Protein AF-A0A7W6P587-F1 (afdb_monomer)

Solvent-accessible surface area (backbone atoms only — not comparable to full-atom values): 20416 Å² total; per-residue (Å²): 117,74,67,61,57,53,54,53,51,51,52,51,52,53,50,51,51,49,54,51,53,51,53,61,61,60,71,60,73,67,78,59,72,92,58,66,82,44,40,57,62,86,77,50,64,62,50,76,26,92,90,36,37,37,31,67,73,49,66,31,85,38,67,52,36,32,38,75,45,98,84,53,29,38,39,40,34,31,25,74,46,87,42,33,38,39,35,40,33,26,37,32,80,57,47,77,75,49,74,49,75,46,82,44,50,70,93,36,52,47,70,42,81,56,35,40,33,32,66,80,80,40,28,32,28,56,34,76,81,73,64,45,85,63,72,41,76,46,48,74,37,46,82,84,63,80,64,53,71,70,61,49,52,52,50,50,56,47,46,69,76,58,41,75,21,52,47,80,47,77,45,64,75,66,91,65,82,79,79,87,78,74,98,66,88,82,72,78,88,72,79,58,48,37,37,40,39,36,33,27,49,93,94,44,51,35,33,40,40,40,74,69,83,54,60,88,76,50,41,72,65,57,36,48,64,42,42,62,40,47,76,38,42,45,76,32,92,87,73,74,41,80,38,73,55,84,60,91,43,60,43,42,65,42,72,52,54,47,80,71,42,83,42,73,43,76,35,85,63,86,90,47,72,56,51,74,47,70,32,28,40,27,37,44,32,32,40,39,50,54,94,95,41,56,40,45,32,25,44,76,33,30,37,29,67,93,40,79,78,27,73,48,37,45,77,80,39,72,72,19,25,40,19,69,50,89,50,86,80,70,42,75,42,57,58,74,38,52,40,69,54,98,77,40,64,34,35,42,37,29,80,44,65,34,41,36,28,39,34,72

Sequence (360 aa):
MKILYIVALIVAVVFLYYLISKKSAAAEDQLPEKFAPYQLLDSSTIIRSGIVQMSLLLESKKNIELFLTSQNNIIVSGFTAEKEKSFIKIAPDGKVSDTLTLMSRPEDMLFLKGFIVNTQAKQYYRWSFNGAKTPISISAQNSDFDWDDEKQDKQLAYIVKHAAGVWVDYKFDSPVPEKIAGEGPQTTQGVSGYAIVTYMIGEECFQFYTTLNISKYFSSAYLQEMLWNNLFKRISHHRLDGEIISTPNLNYRYFHKLKPEKVRFSGGGGNAPGFTKRLYPGYLFTDVVFRNDTIKLKELMYLDEDWHASAIAVDGQNIGALYRNKVQPIAHMDGYLYYTNNHLQYALFTNNEQKLYLIK

Foldseek 3Di:
DVVVVVVVVVVVVVVVVVVVVCVVVPPQPDDPPVQVVADAPPPDQWFDWDPKIKGWDAFAPDFWFWAQDPQRWIWIWHHPDQFKIKIFTAHQARDGPDIDIDGGHPVQWACFNQKTGRNVVQWIDNCSPPNDRDIDHAAEDCPVVPDDPVVLVVVLVVQLVAFLAKDKDKDQPDPDDDPPDDDDDDDDDDRQMWMWIWTDGDHHIYTYIGSDDSCVRDPLLNNCQRRHRDQQWHQDPVPRDTDGDDDPQKAFADKSWDDKDWAWACADDDPGHIDIAIWTWTWTWMWGDDDPITRIYIYTWIFGQVAQQAPDAHVNHRRHWIFNDRYPPTHTFNDKTKDDDPSHPWIWTDRDSSIIMIMD

pLDDT: mean 87.09, std 13.75, range [36.84, 98.31]

Structure (mmCIF, N/CA/C/O backbone):
data_AF-A0A7W6P587-F1
#
_entry.id   AF-A0A7W6P587-F1
#
loop_
_atom_site.group_PDB
_atom_site.id
_atom_site.type_symbol
_atom_site.label_atom_id
_atom_site.label_alt_id
_atom_site.label_comp_id
_atom_site.label_asym_id
_atom_site.label_entity_id
_atom_site.label_seq_id
_atom_site.pdbx_PDB_ins_code
_atom_site.Cartn_x
_atom_site.Cartn_y
_atom_site.Cartn_z
_atom_site.occupancy
_atom_site.B_iso_or_equiv
_atom_site.auth_seq_id
_atom_site.auth_comp_id
_atom_site.auth_asym_id
_atom_site.auth_atom_id
_atom_site.pdbx_PDB_model_num
ATOM 1 N N . MET A 1 1 ? -57.624 22.314 51.259 1.00 58.44 1 MET A N 1
ATOM 2 C CA . MET A 1 1 ? -57.489 21.054 50.486 1.00 58.44 1 MET A CA 1
ATOM 3 C C . MET A 1 1 ? -56.828 21.213 49.112 1.00 58.44 1 MET A C 1
ATOM 5 O O . MET A 1 1 ? -55.966 20.406 48.814 1.00 58.44 1 MET A O 1
ATOM 9 N N . LYS A 1 2 ? -57.148 22.226 48.286 1.00 55.84 2 LYS A N 1
ATOM 10 C CA . LYS A 1 2 ? -56.596 22.351 46.912 1.00 55.84 2 LYS A CA 1
ATOM 11 C C . LYS A 1 2 ? -55.064 22.521 46.812 1.00 55.84 2 LYS A C 1
ATOM 13 O O . LYS A 1 2 ? -54.472 22.036 45.860 1.00 55.84 2 LYS A O 1
ATOM 18 N N . ILE A 1 3 ? -54.419 23.145 47.801 1.00 65.69 3 ILE A N 1
ATOM 19 C CA . ILE A 1 3 ? -52.962 23.401 47.790 1.00 65.69 3 ILE A CA 1
ATOM 20 C C . ILE A 1 3 ? -52.142 22.109 47.973 1.00 65.69 3 ILE A C 1
ATOM 22 O O . ILE A 1 3 ? -51.104 21.950 47.338 1.00 65.69 3 ILE A O 1
ATOM 26 N N . LEU A 1 4 ? -52.634 21.144 48.760 1.00 66.12 4 LEU A N 1
ATOM 27 C CA . LEU A 1 4 ? -51.946 19.864 48.984 1.00 66.12 4 LEU A CA 1
ATOM 28 C C . LEU A 1 4 ? -51.851 19.010 47.709 1.00 66.12 4 LEU A C 1
ATOM 30 O O . LEU A 1 4 ? -50.832 18.365 47.482 1.00 66.12 4 LEU A O 1
ATOM 34 N N . TYR A 1 5 ? -52.871 19.055 46.847 1.00 70.75 5 TYR A N 1
ATOM 35 C CA . TYR A 1 5 ? -52.861 18.335 45.570 1.00 70.75 5 TYR A CA 1
ATOM 36 C C . TYR A 1 5 ? -51.841 18.905 44.579 1.00 70.75 5 TYR A C 1
ATOM 38 O O . TYR A 1 5 ? -51.204 18.149 43.853 1.00 70.75 5 TYR A O 1
ATOM 46 N N . ILE A 1 6 ? -51.645 20.227 44.580 1.00 78.06 6 ILE A N 1
ATOM 47 C CA . ILE A 1 6 ? -50.681 20.891 43.694 1.00 78.06 6 ILE A CA 1
ATOM 48 C C . ILE A 1 6 ? -49.247 20.526 44.098 1.00 78.06 6 ILE A C 1
ATOM 50 O O . ILE A 1 6 ? -48.432 20.201 43.239 1.00 78.06 6 ILE A O 1
ATOM 54 N N . VAL A 1 7 ? -48.949 20.502 45.401 1.00 80.00 7 VAL A N 1
ATOM 55 C CA . VAL A 1 7 ? -47.620 20.113 45.903 1.00 80.00 7 VAL A CA 1
ATOM 56 C C . VAL A 1 7 ? -47.320 18.644 45.592 1.00 80.00 7 VAL A C 1
ATOM 58 O O . VAL A 1 7 ? -46.238 18.338 45.096 1.00 80.00 7 VAL A O 1
ATOM 61 N N . ALA A 1 8 ? -48.283 17.740 45.802 1.00 82.00 8 ALA A N 1
ATOM 62 C CA . ALA A 1 8 ? -48.115 16.322 45.480 1.00 82.00 8 ALA A CA 1
ATOM 63 C C . ALA A 1 8 ? -47.875 16.084 43.976 1.00 82.00 8 ALA A C 1
ATOM 65 O O . ALA A 1 8 ? -47.024 15.275 43.607 1.00 82.00 8 ALA A O 1
ATOM 66 N N . LEU A 1 9 ? -48.570 16.830 43.109 1.00 86.25 9 LEU A N 1
ATOM 67 C CA . LEU A 1 9 ? -48.392 16.749 41.659 1.00 86.25 9 LEU A CA 1
ATOM 68 C C . LEU A 1 9 ? -46.998 17.232 41.227 1.00 86.25 9 LEU A C 1
ATOM 70 O O . LEU A 1 9 ? -46.346 16.571 40.424 1.00 86.25 9 LEU A O 1
ATOM 74 N N . ILE A 1 10 ? -46.512 18.346 41.787 1.00 85.69 10 ILE A N 1
ATOM 75 C CA . ILE A 1 10 ? -45.173 18.875 41.478 1.00 85.69 10 ILE A CA 1
ATOM 76 C C . ILE A 1 10 ? -44.089 17.878 41.903 1.00 85.69 10 ILE A C 1
ATOM 78 O O . ILE A 1 10 ? -43.183 17.594 41.122 1.00 85.69 10 ILE A O 1
ATOM 82 N N . VAL A 1 11 ? -44.203 17.291 43.098 1.00 88.31 11 VAL A N 1
ATOM 83 C CA . VAL A 1 11 ? -43.251 16.276 43.580 1.00 88.31 11 VAL A CA 1
ATOM 84 C C . VAL A 1 11 ? -43.258 15.041 42.675 1.00 88.31 11 VAL A C 1
ATOM 86 O O . VAL A 1 11 ? -42.189 14.545 42.320 1.00 88.31 11 VAL A O 1
ATOM 89 N N . ALA A 1 12 ? -44.434 14.579 42.239 1.00 88.88 12 ALA A N 1
ATOM 90 C CA . ALA A 1 12 ? -44.548 13.447 41.323 1.00 88.88 12 ALA A CA 1
ATOM 91 C C . ALA A 1 12 ? -43.898 13.733 39.959 1.00 88.88 12 ALA A C 1
ATOM 93 O O . ALA A 1 12 ? -43.170 12.886 39.445 1.00 88.88 12 ALA A O 1
ATOM 94 N N . VAL A 1 13 ? -44.093 14.931 39.395 1.00 87.50 13 VAL A N 1
ATOM 95 C CA . VAL A 1 13 ? -43.491 15.333 38.111 1.00 87.50 13 VAL A CA 1
ATOM 96 C C . VAL A 1 13 ? -41.970 15.459 38.219 1.00 87.50 13 VAL A C 1
ATOM 98 O O . VAL A 1 13 ? -41.256 14.970 37.345 1.00 87.50 13 VAL A O 1
ATOM 101 N N . VAL A 1 14 ? -41.453 16.047 39.303 1.00 86.88 14 VAL A N 1
ATOM 102 C CA . VAL A 1 14 ? -40.003 16.154 39.549 1.00 86.88 14 VAL A CA 1
ATOM 103 C C . VAL A 1 14 ? -39.375 14.773 39.739 1.00 86.88 14 VAL A C 1
ATOM 105 O O . VAL A 1 14 ? -38.305 14.503 39.193 1.00 86.88 14 VAL A O 1
ATOM 108 N N . PHE A 1 15 ? -40.047 13.871 40.456 1.00 86.81 15 PHE A N 1
ATOM 109 C CA . PHE A 1 15 ? -39.584 12.499 40.645 1.00 86.81 15 PHE A CA 1
ATOM 110 C C . PHE A 1 15 ? -39.600 11.700 39.334 1.00 86.81 15 PHE A C 1
ATOM 112 O O . PHE A 1 15 ? -38.645 10.981 39.042 1.00 86.81 15 PHE A O 1
ATOM 119 N N . LEU A 1 16 ? -40.632 11.874 38.501 1.00 82.94 16 LEU A N 1
ATOM 120 C CA . LEU A 1 16 ? -40.704 11.257 37.176 1.00 82.94 16 LEU A CA 1
ATOM 121 C C . LEU A 1 16 ? -39.591 11.783 36.259 1.00 82.94 16 LEU A C 1
ATOM 123 O O . LEU A 1 16 ? -38.913 10.995 35.605 1.00 82.94 16 LEU A O 1
ATOM 127 N N . TYR A 1 17 ? -39.348 13.097 36.265 1.00 79.19 17 TYR A N 1
ATOM 128 C CA . TYR A 1 17 ? -38.251 13.721 35.525 1.00 79.19 17 TYR A CA 1
ATOM 129 C C . TYR A 1 17 ? -36.883 13.208 35.993 1.00 79.19 17 TYR A C 1
ATOM 131 O O . TYR A 1 17 ? -36.036 12.886 35.165 1.00 79.19 17 TYR A O 1
ATOM 139 N N . TYR A 1 18 ? -36.679 13.056 37.304 1.00 79.75 18 TYR A N 1
ATOM 140 C CA . TYR A 1 18 ? -35.458 12.480 37.872 1.00 79.75 18 TYR A CA 1
ATOM 141 C C . TYR A 1 18 ? -35.266 11.010 37.469 1.00 79.75 18 TYR A C 1
ATOM 143 O O . TYR A 1 18 ? -34.169 10.618 37.082 1.00 79.75 18 TYR A O 1
ATOM 151 N N . LEU A 1 19 ? -36.319 10.188 37.504 1.00 76.50 19 LEU A N 1
ATOM 152 C CA . LEU A 1 19 ? -36.248 8.787 37.073 1.00 76.50 19 LEU A CA 1
ATOM 153 C C . LEU A 1 19 ? -35.966 8.652 35.571 1.00 76.50 19 LEU A C 1
ATOM 155 O O . LEU A 1 19 ? -35.185 7.786 35.176 1.00 76.50 19 LEU A O 1
ATOM 159 N N . ILE A 1 20 ? -36.575 9.507 34.744 1.00 71.31 20 ILE A N 1
ATOM 160 C CA . ILE A 1 20 ? -36.353 9.537 33.294 1.00 71.31 20 ILE A CA 1
ATOM 161 C C . ILE A 1 20 ? -34.932 10.021 32.987 1.00 71.31 20 ILE A C 1
ATOM 163 O O . ILE A 1 20 ? -34.241 9.361 32.217 1.00 71.31 20 ILE A O 1
ATOM 167 N N . SER A 1 21 ? -34.454 11.092 33.635 1.00 62.06 21 SER A N 1
ATOM 168 C CA . SER A 1 21 ? -33.103 11.623 33.402 1.00 62.06 21 SER A CA 1
ATOM 169 C C . SER A 1 21 ? -32.008 10.659 33.862 1.00 62.06 21 SER A C 1
ATOM 171 O O . SER A 1 21 ? -30.984 10.511 33.196 1.00 62.06 21 SER A O 1
ATOM 173 N N . LYS A 1 22 ? -32.239 9.933 34.963 1.00 59.19 22 LYS A N 1
ATOM 174 C CA . LYS A 1 22 ? -31.303 8.927 35.470 1.00 59.19 22 LYS A CA 1
ATOM 175 C C . LYS A 1 22 ? -31.286 7.671 34.596 1.00 59.19 22 LYS A C 1
ATOM 177 O O . LYS A 1 22 ? -30.219 7.101 34.398 1.00 59.19 22 LYS A O 1
ATOM 182 N N . LYS A 1 23 ? -32.427 7.266 34.019 1.00 51.91 23 LYS A N 1
ATOM 183 C CA . LYS A 1 23 ? -32.481 6.179 33.024 1.00 51.91 23 LYS A CA 1
ATOM 184 C C . LYS A 1 23 ? -31.846 6.571 31.689 1.00 51.91 23 LYS A C 1
ATOM 186 O O . LYS A 1 23 ? -31.162 5.737 31.107 1.00 51.91 23 LYS A O 1
ATOM 191 N N . SER A 1 24 ? -32.019 7.811 31.228 1.00 48.66 24 SER A N 1
ATOM 192 C CA . SER A 1 24 ? -31.370 8.285 29.999 1.00 48.66 24 SER A CA 1
ATOM 193 C C . SER A 1 24 ? -29.861 8.476 30.171 1.00 48.66 24 SER A C 1
ATOM 195 O O . SER A 1 24 ? -29.118 8.218 29.238 1.00 48.66 24 SER A O 1
ATOM 197 N N . ALA A 1 25 ? -29.393 8.869 31.361 1.00 45.38 25 ALA A N 1
ATOM 198 C CA . ALA A 1 25 ? -27.963 9.009 31.646 1.00 45.38 25 ALA A CA 1
ATOM 199 C C . ALA A 1 25 ? -27.252 7.666 31.912 1.00 45.38 25 ALA A C 1
ATOM 201 O O . ALA A 1 25 ? -26.056 7.551 31.679 1.00 45.38 25 ALA A O 1
ATOM 202 N N . ALA A 1 26 ? -27.959 6.645 32.409 1.00 44.53 26 ALA A N 1
ATOM 203 C CA . ALA A 1 26 ? -27.343 5.368 32.783 1.00 44.53 26 ALA A CA 1
ATOM 204 C C . ALA A 1 26 ? -27.222 4.353 31.631 1.00 44.53 26 ALA A C 1
ATOM 206 O O . ALA A 1 26 ? -26.441 3.413 31.750 1.00 44.53 26 ALA A O 1
ATOM 207 N N . ALA A 1 27 ? -27.991 4.502 30.546 1.00 46.59 27 ALA A N 1
ATOM 208 C CA . ALA A 1 27 ? -28.050 3.502 29.476 1.00 46.59 27 ALA A CA 1
ATOM 209 C C . ALA A 1 27 ? -27.061 3.739 28.317 1.00 46.59 27 ALA A C 1
ATOM 211 O O . ALA A 1 27 ? -26.717 2.778 27.636 1.00 46.59 27 ALA A O 1
ATOM 212 N N . GLU A 1 28 ? -26.596 4.974 28.088 1.00 53.00 28 GLU A N 1
ATOM 213 C CA . GLU A 1 28 ? -25.712 5.290 26.948 1.00 53.00 28 GLU A CA 1
ATOM 214 C C . GLU A 1 28 ? -24.208 5.272 27.287 1.00 53.00 28 GLU A C 1
ATOM 216 O O . GLU A 1 28 ? -23.409 4.982 26.403 1.00 53.00 28 GLU A O 1
ATOM 221 N N . ASP A 1 29 ? -23.801 5.473 28.548 1.00 63.22 29 ASP A N 1
ATOM 222 C CA . ASP A 1 29 ? -22.385 5.756 28.868 1.00 63.22 29 ASP A CA 1
ATOM 223 C C . ASP A 1 29 ? -21.568 4.569 29.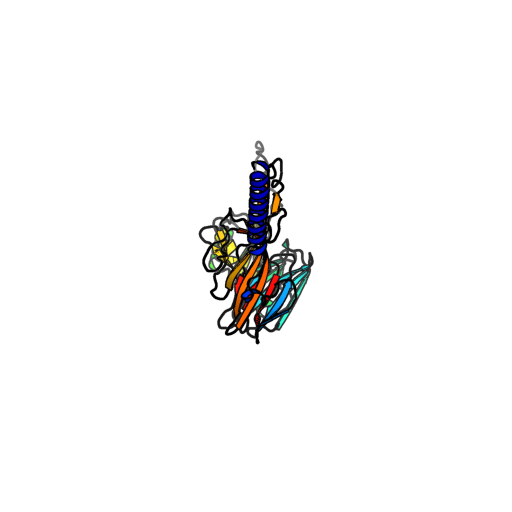425 1.00 63.22 29 ASP A C 1
ATOM 225 O O . ASP A 1 29 ? -20.348 4.675 29.563 1.00 63.22 29 ASP A O 1
ATOM 229 N N . GLN A 1 30 ? -22.184 3.432 29.776 1.00 80.88 30 GLN A N 1
ATOM 230 C CA . GLN A 1 30 ? -21.434 2.300 30.342 1.00 80.88 30 GLN A CA 1
ATOM 231 C C . GLN A 1 30 ? -20.996 1.306 29.265 1.00 80.88 30 GLN A C 1
ATOM 233 O O . GLN A 1 30 ? -21.810 0.601 28.667 1.00 80.88 30 GLN A O 1
ATOM 238 N N . LEU A 1 31 ? -19.680 1.216 29.057 1.00 87.62 31 LEU A N 1
ATOM 239 C CA . LEU A 1 31 ? -19.071 0.203 28.203 1.00 87.62 31 LEU A CA 1
ATOM 240 C C . LEU A 1 31 ? -19.397 -1.204 28.744 1.00 87.62 31 LEU A C 1
ATOM 242 O O . LEU A 1 31 ? -19.047 -1.494 29.891 1.00 87.62 31 LEU A O 1
ATOM 246 N N . PRO A 1 32 ? -19.998 -2.107 27.945 1.00 91.25 32 PRO A N 1
ATOM 247 C CA . PRO A 1 32 ? -20.244 -3.472 28.393 1.00 91.25 32 PRO A CA 1
ATOM 248 C C . PRO A 1 32 ? -18.941 -4.170 28.798 1.00 91.25 32 PRO A C 1
ATOM 250 O O . PRO A 1 32 ? -17.957 -4.127 28.060 1.00 91.25 32 PRO A O 1
ATOM 253 N N . GLU A 1 33 ? -18.949 -4.870 29.935 1.00 91.69 33 GLU A N 1
ATOM 254 C CA . GLU A 1 33 ? -17.751 -5.462 30.555 1.00 91.69 33 GLU A CA 1
ATOM 255 C C . GLU A 1 33 ? -16.957 -6.370 29.600 1.00 91.69 33 GLU A C 1
ATOM 257 O O . GLU A 1 33 ? -15.727 -6.341 29.576 1.00 91.69 33 GLU A O 1
ATOM 262 N N . LYS A 1 34 ? -17.649 -7.094 28.709 1.00 93.69 34 LYS A N 1
ATOM 263 C CA . LYS A 1 34 ? -17.024 -7.941 27.676 1.00 93.69 34 LYS A CA 1
ATOM 264 C C . LYS A 1 34 ? -16.070 -7.190 26.728 1.00 93.69 34 LYS A C 1
ATOM 266 O O . LYS A 1 34 ? -15.220 -7.823 26.102 1.00 93.69 34 LYS A O 1
ATOM 271 N N . PHE A 1 35 ? -16.197 -5.865 26.624 1.00 94.81 35 PHE A N 1
ATOM 272 C CA . PHE A 1 35 ? -15.356 -4.990 25.801 1.00 94.81 35 PHE A CA 1
ATOM 273 C C . PHE A 1 35 ? -14.257 -4.259 26.588 1.00 94.81 35 PHE A C 1
ATOM 275 O O . PHE A 1 35 ? -13.386 -3.635 25.979 1.00 94.81 35 PHE A O 1
ATOM 282 N N . ALA A 1 36 ? -14.223 -4.389 27.918 1.00 92.38 36 ALA A N 1
ATOM 283 C CA . ALA A 1 36 ? -13.143 -3.867 28.752 1.00 92.38 36 ALA A CA 1
ATOM 284 C C . ALA A 1 36 ? -11.720 -4.303 28.320 1.00 92.38 36 ALA A C 1
ATOM 286 O O . ALA A 1 36 ? -10.829 -3.454 28.373 1.00 92.38 36 ALA A O 1
ATOM 287 N N . PRO A 1 37 ? -11.461 -5.545 27.839 1.00 92.38 37 PRO A N 1
ATOM 288 C CA . PRO A 1 37 ? -10.098 -5.977 27.503 1.00 92.38 37 PRO A CA 1
ATOM 289 C C . PRO A 1 37 ? -9.577 -5.468 26.146 1.00 92.38 37 PRO A C 1
ATOM 291 O O . PRO A 1 37 ? -8.471 -5.831 25.748 1.00 92.38 37 PRO A O 1
ATOM 294 N N . TYR A 1 38 ? -10.350 -4.673 25.400 1.00 94.69 38 TYR A N 1
ATOM 295 C CA . TYR A 1 38 ? -9.928 -4.179 24.088 1.00 94.69 38 TYR A CA 1
ATOM 296 C C . TYR A 1 38 ? -8.918 -3.033 24.217 1.00 94.69 38 TYR A C 1
ATOM 298 O O . TYR A 1 38 ? -9.138 -2.053 24.939 1.00 94.69 38 TYR A O 1
ATOM 306 N N . GLN A 1 39 ? -7.828 -3.145 23.461 1.00 93.75 39 GLN A N 1
ATOM 307 C CA . GLN A 1 39 ? -6.703 -2.212 23.466 1.00 93.75 39 GLN A CA 1
ATOM 308 C C . GLN A 1 39 ? -6.873 -1.156 22.373 1.00 93.75 39 GLN A C 1
ATOM 310 O O . GLN A 1 39 ? -7.370 -1.458 21.290 1.00 93.75 39 GLN A O 1
ATOM 315 N N . LEU A 1 40 ? -6.488 0.091 22.653 1.00 92.69 40 LEU A N 1
ATOM 316 C CA . LEU A 1 40 ? -6.569 1.164 21.662 1.00 92.69 40 LEU A CA 1
ATOM 317 C C . LEU A 1 40 ? -5.511 0.934 20.571 1.00 92.69 40 LEU A C 1
ATOM 319 O O . LEU A 1 40 ? -4.341 0.737 20.888 1.00 92.69 40 LEU A O 1
ATOM 323 N N . LEU A 1 41 ? -5.904 0.979 19.298 1.00 89.19 41 LEU A N 1
ATOM 324 C CA . LEU A 1 41 ? -4.991 0.680 18.188 1.00 89.19 41 LEU A CA 1
ATOM 325 C C . LEU A 1 41 ? -3.779 1.629 18.128 1.00 89.19 41 LEU A C 1
ATOM 327 O O . LEU A 1 41 ? -2.658 1.191 17.885 1.00 89.19 41 LEU A O 1
ATOM 331 N N . ASP A 1 42 ? -3.987 2.916 18.404 1.00 80.94 42 ASP A N 1
ATOM 332 C CA . ASP A 1 42 ? -2.927 3.929 18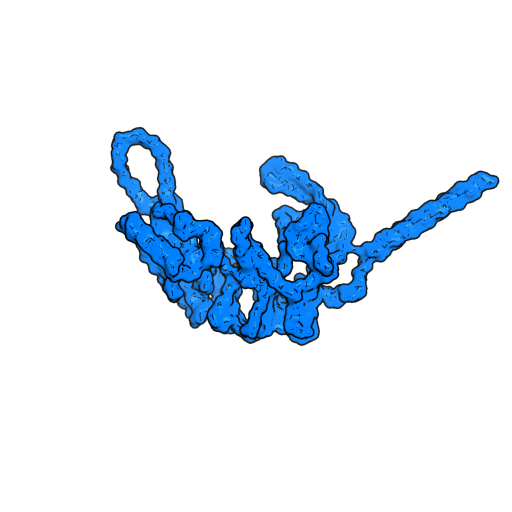.359 1.00 80.94 42 ASP A CA 1
ATOM 333 C C . ASP A 1 42 ? -2.217 4.149 19.714 1.00 80.94 42 ASP A C 1
ATOM 335 O O . ASP A 1 42 ? -1.382 5.045 19.819 1.00 80.94 42 ASP A O 1
ATOM 339 N N . SER A 1 43 ? -2.516 3.378 20.775 1.00 73.19 43 SER A N 1
ATOM 340 C CA . SER A 1 43 ? -1.880 3.619 22.090 1.00 73.19 43 SER A CA 1
ATOM 341 C C . SER A 1 43 ? -0.457 3.085 22.218 1.00 73.19 43 SER A C 1
ATOM 343 O O . SER A 1 43 ? 0.260 3.482 23.135 1.00 73.19 43 SER A O 1
ATOM 345 N N . SER A 1 44 ? -0.048 2.152 21.361 1.00 67.44 44 SER A N 1
ATOM 346 C CA . SER A 1 44 ? 1.254 1.501 21.465 1.00 67.44 44 SER A CA 1
ATOM 347 C C . SER A 1 44 ? 1.748 1.020 20.107 1.00 67.44 44 SER A C 1
ATOM 349 O O . SER A 1 44 ? 0.977 0.713 19.202 1.00 67.44 44 SER A O 1
ATOM 351 N N . THR A 1 45 ? 3.068 0.904 19.976 1.00 78.38 45 THR A N 1
ATOM 352 C CA . THR A 1 45 ? 3.693 0.265 18.811 1.00 78.38 45 THR A CA 1
ATOM 353 C C . THR A 1 45 ? 3.503 -1.251 18.810 1.00 78.38 45 THR A C 1
ATOM 355 O O . THR A 1 45 ? 3.720 -1.870 17.773 1.00 78.38 45 THR A O 1
ATOM 358 N N . ILE A 1 46 ? 3.116 -1.851 19.945 1.00 87.94 46 ILE A N 1
ATOM 359 C CA . ILE A 1 46 ? 2.892 -3.292 20.112 1.00 87.94 46 ILE A CA 1
ATOM 360 C C . ILE A 1 46 ? 1.601 -3.542 20.897 1.00 87.94 46 ILE A C 1
ATOM 362 O O . ILE A 1 46 ? 1.436 -3.034 22.007 1.00 87.94 46 ILE A O 1
ATOM 366 N N . ILE A 1 47 ? 0.738 -4.398 20.358 1.00 89.69 47 ILE A N 1
ATOM 367 C CA . ILE A 1 47 ? -0.504 -4.871 20.974 1.00 89.69 47 ILE A CA 1
ATOM 368 C C . ILE A 1 47 ? -0.409 -6.390 21.092 1.00 89.69 47 ILE A C 1
ATOM 370 O O . ILE A 1 47 ? -0.108 -7.073 20.113 1.00 89.69 47 ILE A O 1
ATOM 374 N N . ARG A 1 48 ? -0.630 -6.931 22.293 1.00 88.75 48 ARG A N 1
ATOM 375 C CA . ARG A 1 48 ? -0.477 -8.368 22.577 1.00 88.75 48 ARG A CA 1
ATOM 376 C C . ARG A 1 48 ? -1.816 -9.011 22.900 1.00 88.75 48 ARG A C 1
ATOM 378 O O . ARG A 1 48 ? -2.646 -8.397 23.569 1.00 88.75 48 ARG A O 1
ATOM 385 N N . SER A 1 49 ? -1.991 -10.256 22.475 1.00 86.50 49 SER A N 1
ATOM 386 C CA . SER A 1 49 ? -3.089 -11.118 22.903 1.00 86.50 49 SER A CA 1
ATOM 387 C C . SER A 1 49 ? -2.635 -12.573 22.886 1.00 86.50 49 SER A C 1
ATOM 389 O O . SER A 1 49 ? -2.300 -13.101 21.828 1.00 86.50 49 SER A O 1
ATOM 391 N N . GLY A 1 50 ? -2.581 -13.210 24.058 1.00 86.00 50 GLY A N 1
ATOM 392 C CA . GLY A 1 50 ? -2.050 -14.569 24.177 1.00 86.00 50 GLY A CA 1
ATOM 393 C C . GLY A 1 50 ? -0.599 -14.649 23.697 1.00 86.00 50 GLY A C 1
ATOM 394 O O . GLY A 1 50 ? 0.258 -13.903 24.180 1.00 86.00 50 GLY A O 1
ATOM 395 N N . ILE A 1 51 ? -0.336 -15.547 22.744 1.00 88.25 51 ILE A N 1
ATOM 396 C CA . ILE A 1 51 ? 0.992 -15.711 22.132 1.00 88.25 51 ILE A CA 1
ATOM 397 C C . ILE A 1 51 ? 1.187 -14.848 20.880 1.00 88.25 51 ILE A C 1
ATOM 399 O O . ILE A 1 51 ? 2.311 -14.758 20.388 1.00 88.25 51 ILE A O 1
ATOM 403 N N . VAL A 1 52 ? 0.128 -14.196 20.393 1.00 93.44 52 VAL A N 1
ATOM 404 C CA . VAL A 1 52 ? 0.172 -13.345 19.204 1.00 93.44 52 VAL A CA 1
ATOM 405 C C . VAL A 1 52 ? 0.474 -11.897 19.577 1.00 93.44 52 VAL A C 1
ATOM 407 O O . VAL A 1 52 ? -0.044 -11.337 20.552 1.00 93.44 52 VAL A O 1
ATOM 410 N N . GLN A 1 53 ? 1.305 -11.258 18.761 1.00 93.94 53 GLN A N 1
ATOM 411 C CA . GLN A 1 53 ? 1.583 -9.830 18.837 1.00 93.94 53 GLN A CA 1
ATOM 412 C C . GLN A 1 53 ? 1.317 -9.148 17.500 1.00 93.94 53 GLN A C 1
ATOM 414 O O . GLN A 1 53 ? 1.655 -9.665 16.440 1.00 93.94 53 GLN A O 1
ATOM 419 N N . MET A 1 54 ? 0.769 -7.943 17.566 1.00 95.75 54 MET A N 1
ATOM 420 C CA . MET A 1 54 ? 0.710 -7.011 16.453 1.00 95.75 54 MET A CA 1
ATOM 421 C C . MET A 1 54 ? 1.659 -5.857 16.727 1.00 95.75 54 MET A C 1
ATOM 423 O O . MET A 1 54 ? 1.555 -5.217 17.770 1.00 95.75 54 MET A O 1
ATOM 427 N N . SER A 1 55 ? 2.568 -5.582 15.800 1.00 95.12 55 SER A N 1
ATOM 428 C CA . SER A 1 55 ? 3.532 -4.489 15.914 1.00 95.12 55 SER A CA 1
ATOM 429 C C . SER A 1 55 ? 3.471 -3.566 14.706 1.00 95.12 55 SER A C 1
ATOM 431 O O . SER A 1 55 ? 3.393 -4.053 13.577 1.00 95.12 55 SER A O 1
ATOM 433 N N . LEU A 1 56 ? 3.560 -2.254 14.923 1.00 94.75 56 LEU A N 1
ATOM 434 C CA . LEU A 1 56 ? 3.719 -1.279 13.845 1.00 94.75 56 LEU A CA 1
ATOM 435 C C . LEU A 1 56 ? 5.033 -1.558 13.101 1.00 94.75 56 LEU A C 1
ATOM 437 O O . LEU A 1 56 ? 6.104 -1.567 13.705 1.00 94.75 56 LEU A O 1
ATOM 441 N N . LEU A 1 57 ? 4.937 -1.801 11.796 1.00 94.75 57 LEU A N 1
ATOM 442 C CA . LEU A 1 57 ? 6.072 -2.064 10.916 1.00 94.75 57 LEU A CA 1
ATOM 443 C C . LEU A 1 57 ? 6.543 -0.791 10.208 1.00 94.75 57 LEU A C 1
ATOM 445 O O . LEU A 1 57 ? 7.743 -0.543 10.129 1.00 94.75 57 LEU A O 1
ATOM 449 N N . LEU A 1 58 ? 5.604 -0.011 9.668 1.00 95.00 58 LEU A N 1
ATOM 450 C CA . LEU A 1 58 ? 5.896 1.203 8.913 1.00 95.00 58 LEU A CA 1
ATOM 451 C C . LEU A 1 58 ? 4.763 2.215 9.084 1.00 95.00 58 LEU A C 1
ATOM 453 O O . LEU A 1 58 ? 3.588 1.866 8.985 1.00 95.00 58 LEU A O 1
ATOM 457 N N . GLU A 1 59 ? 5.131 3.475 9.285 1.00 95.00 59 GLU A N 1
ATOM 458 C CA . GLU A 1 59 ? 4.248 4.627 9.134 1.00 95.00 59 GLU A CA 1
ATOM 459 C C . GLU A 1 59 ? 4.831 5.530 8.046 1.00 95.00 59 GLU A C 1
ATOM 461 O O . GLU A 1 59 ? 6.028 5.823 8.041 1.00 95.00 59 GLU A O 1
ATOM 466 N N . SER A 1 60 ? 3.995 5.926 7.092 1.00 95.00 60 SER A N 1
ATOM 467 C CA . SER A 1 60 ? 4.403 6.610 5.876 1.00 95.00 60 SER A CA 1
ATOM 468 C C . SER A 1 60 ? 3.658 7.927 5.673 1.00 95.00 60 SER A C 1
ATOM 470 O O . SER A 1 60 ? 2.510 8.092 6.067 1.00 95.00 60 SER A O 1
ATOM 472 N N . LYS A 1 61 ? 4.308 8.883 5.002 1.00 93.69 61 LYS A N 1
ATOM 473 C CA . LYS A 1 61 ? 3.690 10.142 4.554 1.00 93.69 61 LYS A CA 1
ATOM 474 C C . LYS A 1 61 ? 2.736 9.965 3.366 1.00 93.69 61 LYS A C 1
ATOM 476 O O . LYS A 1 61 ? 1.977 10.881 3.051 1.00 93.69 61 LYS A O 1
ATOM 481 N N . LYS A 1 62 ? 2.791 8.820 2.683 1.00 92.06 62 LYS A N 1
ATOM 482 C CA . LYS A 1 62 ? 1.969 8.467 1.517 1.00 92.06 62 LYS A CA 1
ATOM 483 C C . LYS A 1 62 ? 1.437 7.047 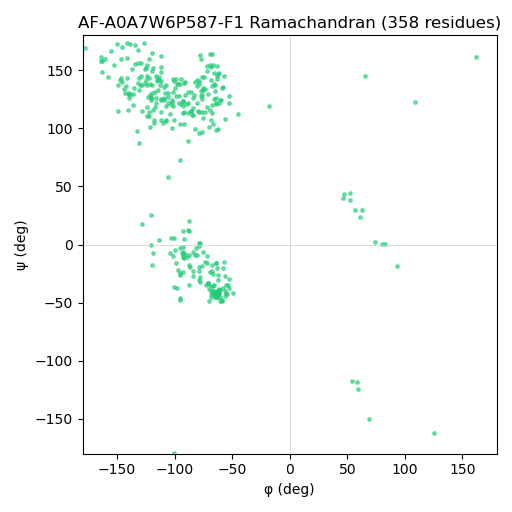1.685 1.00 92.06 62 LYS A C 1
ATOM 485 O O . LYS A 1 62 ? 1.829 6.343 2.611 1.00 92.06 62 LYS A O 1
ATOM 490 N N . ASN A 1 63 ? 0.533 6.644 0.801 1.00 93.00 63 ASN A N 1
ATOM 491 C CA . ASN A 1 63 ? 0.010 5.285 0.808 1.00 93.00 63 ASN A CA 1
ATOM 492 C C . ASN A 1 63 ? 1.151 4.278 0.632 1.00 93.00 63 ASN A C 1
ATOM 494 O O . ASN A 1 63 ? 2.029 4.463 -0.211 1.00 93.00 63 ASN A O 1
ATOM 498 N N . ILE A 1 64 ? 1.129 3.239 1.456 1.00 95.50 64 ILE A N 1
ATOM 499 C CA . ILE A 1 64 ? 2.077 2.137 1.429 1.00 95.50 64 ILE A CA 1
ATOM 500 C C . ILE A 1 64 ? 1.734 1.231 0.249 1.00 95.50 64 ILE A C 1
ATOM 502 O O . ILE A 1 64 ? 0.582 0.841 0.055 1.00 95.50 64 ILE A O 1
ATOM 506 N N . GLU A 1 65 ? 2.757 0.868 -0.513 1.00 95.38 65 GLU A N 1
ATOM 507 C CA . GLU A 1 65 ? 2.660 -0.066 -1.629 1.00 95.38 65 GLU A CA 1
ATOM 508 C C . GLU A 1 65 ? 3.187 -1.437 -1.192 1.00 95.38 65 GLU A C 1
ATOM 510 O O . GLU A 1 65 ? 4.166 -1.537 -0.446 1.00 95.38 65 GLU A O 1
ATOM 515 N N . LEU A 1 66 ? 2.545 -2.507 -1.660 1.00 96.00 66 LEU A N 1
ATOM 516 C CA . LEU A 1 66 ? 2.863 -3.883 -1.283 1.00 96.00 66 LEU A CA 1
ATOM 517 C C . LEU A 1 66 ? 3.023 -4.771 -2.513 1.00 96.00 66 LEU A C 1
ATOM 519 O O . LEU A 1 66 ? 2.205 -4.734 -3.429 1.00 96.00 66 LEU A O 1
ATOM 523 N N . PHE A 1 67 ? 4.038 -5.630 -2.499 1.00 95.12 67 PHE A N 1
ATOM 524 C CA . PHE A 1 67 ? 4.273 -6.605 -3.559 1.00 95.12 67 PHE A CA 1
ATOM 525 C C . PHE A 1 67 ? 4.704 -7.955 -2.982 1.00 95.12 67 PHE A C 1
ATOM 527 O O . PHE A 1 67 ? 5.615 -8.017 -2.160 1.00 95.12 67 PHE A O 1
ATOM 534 N N . LEU A 1 68 ? 4.065 -9.040 -3.421 1.00 95.56 68 LEU A N 1
ATOM 535 C CA . LEU A 1 68 ? 4.446 -10.407 -3.066 1.00 95.56 68 LEU A CA 1
ATOM 536 C C . LEU A 1 68 ? 5.362 -10.980 -4.154 1.00 95.56 68 LEU A C 1
ATOM 538 O O . LEU A 1 68 ? 4.958 -11.076 -5.311 1.00 95.56 68 LEU A O 1
ATOM 542 N N . THR A 1 69 ? 6.580 -11.387 -3.792 1.00 94.81 69 THR A N 1
ATOM 543 C CA . THR A 1 69 ? 7.495 -12.057 -4.728 1.00 94.81 69 THR A CA 1
ATOM 544 C C . THR A 1 69 ? 7.120 -13.529 -4.917 1.00 94.81 69 THR A C 1
ATOM 546 O O . THR A 1 69 ? 6.433 -14.124 -4.086 1.00 94.81 69 THR A O 1
ATOM 549 N N . SER A 1 70 ? 7.634 -14.166 -5.973 1.00 92.88 70 SER A N 1
ATOM 550 C CA . SER A 1 70 ? 7.423 -15.603 -6.219 1.00 92.88 70 SER A CA 1
ATOM 551 C C . SER A 1 70 ? 8.013 -16.513 -5.131 1.00 92.88 70 SER A C 1
ATOM 553 O O . SER A 1 70 ? 7.577 -17.648 -4.977 1.00 92.88 70 SER A O 1
ATOM 555 N N . GLN A 1 71 ? 8.963 -16.016 -4.333 1.00 94.94 71 GLN A N 1
ATOM 556 C CA . GLN A 1 71 ? 9.518 -16.700 -3.157 1.00 94.94 71 GLN A CA 1
ATOM 557 C C . GLN A 1 71 ? 8.732 -16.409 -1.864 1.00 94.94 71 GLN A C 1
ATOM 559 O O . GLN A 1 71 ? 9.219 -16.707 -0.777 1.00 94.94 71 GLN A O 1
ATOM 564 N N . ASN A 1 72 ? 7.535 -15.821 -1.963 1.00 96.06 72 ASN A N 1
ATOM 565 C CA . ASN A 1 72 ? 6.690 -15.427 -0.832 1.00 96.06 72 ASN A CA 1
ATOM 566 C C . ASN A 1 72 ? 7.327 -14.395 0.115 1.00 96.06 72 ASN A C 1
ATOM 568 O O . ASN A 1 72 ? 6.928 -14.286 1.275 1.00 96.06 72 ASN A O 1
ATOM 572 N N . ASN A 1 73 ? 8.289 -13.604 -0.369 1.00 97.56 73 ASN A N 1
ATOM 573 C CA . ASN A 1 73 ? 8.701 -12.408 0.357 1.00 97.56 73 ASN A CA 1
ATOM 574 C C . ASN A 1 73 ? 7.675 -11.302 0.106 1.00 97.56 73 ASN A C 1
ATOM 576 O O . ASN A 1 73 ? 7.219 -11.132 -1.025 1.00 97.56 73 ASN A O 1
ATOM 580 N N . ILE A 1 74 ? 7.355 -10.514 1.128 1.00 97.81 74 ILE A N 1
ATOM 581 C CA . ILE A 1 74 ? 6.600 -9.276 0.939 1.00 97.81 74 ILE A CA 1
ATOM 582 C C . ILE A 1 74 ? 7.575 -8.113 0.867 1.00 97.81 74 ILE A C 1
ATOM 584 O O . ILE A 1 74 ? 8.401 -7.920 1.756 1.00 97.81 74 ILE A O 1
ATOM 588 N N . ILE A 1 75 ? 7.446 -7.320 -0.187 1.00 98.00 75 ILE A N 1
ATOM 589 C CA . ILE A 1 75 ? 8.084 -6.022 -0.313 1.00 98.00 75 ILE A CA 1
ATOM 590 C C . ILE A 1 75 ? 7.084 -4.963 0.117 1.00 98.00 75 ILE A C 1
ATOM 592 O O . ILE A 1 75 ? 5.997 -4.859 -0.450 1.00 98.00 75 ILE A O 1
ATOM 596 N N . VAL A 1 76 ? 7.470 -4.182 1.116 1.00 97.75 76 VAL A N 1
ATOM 597 C CA . VAL A 1 76 ? 6.735 -3.014 1.593 1.00 97.75 76 VAL A CA 1
ATOM 598 C C . VAL A 1 76 ? 7.471 -1.777 1.123 1.00 97.75 76 VAL A C 1
ATOM 600 O O . VAL A 1 76 ? 8.676 -1.677 1.343 1.00 97.75 76 VAL A O 1
ATOM 603 N N . SER A 1 77 ? 6.764 -0.832 0.513 1.00 96.56 77 SER A N 1
ATOM 604 C CA . SER A 1 77 ? 7.320 0.464 0.144 1.00 96.56 77 SER A CA 1
ATOM 605 C C . SER A 1 77 ? 6.517 1.610 0.739 1.00 96.56 77 SER A C 1
ATOM 607 O O . SER A 1 77 ? 5.289 1.596 0.710 1.00 96.56 77 SER A O 1
ATOM 609 N N . GLY A 1 78 ? 7.207 2.620 1.259 1.00 95.75 78 GLY A N 1
ATOM 610 C CA . GLY A 1 78 ? 6.576 3.842 1.740 1.00 95.75 78 GLY A CA 1
ATOM 611 C C . GLY A 1 78 ? 7.572 4.981 1.922 1.00 95.75 78 GLY A C 1
ATOM 612 O O . GLY A 1 78 ? 8.779 4.774 2.016 1.00 95.75 78 GLY A O 1
ATOM 613 N N . PHE A 1 79 ? 7.055 6.203 1.978 1.00 94.94 79 PHE A N 1
ATOM 614 C CA . PHE A 1 79 ? 7.826 7.414 2.254 1.00 94.94 79 PHE A CA 1
ATOM 615 C C . PHE A 1 79 ? 7.958 7.649 3.757 1.00 94.94 79 PHE A C 1
ATOM 617 O O . PHE A 1 79 ? 6.946 7.895 4.417 1.00 94.94 79 PHE A O 1
ATOM 624 N N . THR A 1 80 ? 9.176 7.580 4.288 1.00 93.06 80 THR A N 1
ATOM 625 C CA . THR A 1 80 ? 9.515 7.879 5.694 1.00 93.06 80 THR A CA 1
ATOM 626 C C . THR A 1 80 ? 9.733 9.380 5.911 1.00 93.06 80 THR A C 1
ATOM 628 O O . THR A 1 80 ? 9.436 9.907 6.984 1.00 93.06 80 THR A O 1
ATOM 631 N N . ALA A 1 81 ? 10.150 10.091 4.861 1.00 92.25 81 ALA A N 1
ATOM 632 C CA . ALA A 1 81 ? 10.207 11.549 4.783 1.00 92.25 81 ALA A CA 1
ATOM 633 C C . ALA A 1 81 ? 9.790 12.035 3.381 1.00 92.25 81 ALA A C 1
ATOM 635 O O . ALA A 1 81 ? 9.630 11.233 2.465 1.00 92.25 81 ALA A O 1
ATOM 636 N N . GLU A 1 82 ? 9.652 13.353 3.190 1.00 89.62 82 GLU A N 1
ATOM 637 C CA . GLU A 1 82 ? 9.198 13.964 1.919 1.00 89.62 82 GLU A CA 1
ATOM 638 C C . GLU A 1 82 ? 9.990 13.512 0.681 1.00 89.62 82 GLU A C 1
ATOM 640 O O . GLU A 1 82 ? 9.450 13.474 -0.420 1.00 89.62 82 GLU A O 1
ATOM 645 N N . LYS A 1 83 ? 11.274 13.175 0.850 1.00 92.19 83 LYS A N 1
ATOM 646 C CA . LYS A 1 83 ? 12.167 12.739 -0.235 1.00 92.19 83 LYS A CA 1
ATOM 647 C C . LYS A 1 83 ? 12.882 11.422 0.058 1.00 92.19 83 LYS A C 1
ATOM 649 O O . LYS A 1 83 ? 13.903 11.134 -0.557 1.00 92.19 83 LYS A O 1
ATOM 654 N N . GLU A 1 84 ? 12.393 10.656 1.025 1.00 94.88 84 GLU A N 1
ATOM 655 C CA . GLU A 1 84 ? 13.012 9.401 1.444 1.00 94.88 84 GLU A CA 1
ATOM 656 C C . GLU A 1 84 ? 11.992 8.274 1.292 1.00 94.88 84 GLU A C 1
ATOM 658 O O . GLU A 1 84 ? 10.999 8.231 2.022 1.00 94.88 84 GLU A O 1
ATOM 663 N N . LYS A 1 85 ? 12.227 7.379 0.324 1.00 95.31 85 LYS A N 1
ATOM 664 C CA . LYS A 1 85 ? 11.407 6.184 0.095 1.00 95.31 85 LYS A CA 1
ATOM 665 C C . LYS A 1 85 ? 12.147 4.967 0.641 1.00 95.31 85 LYS A C 1
ATOM 667 O O . LYS A 1 85 ? 13.265 4.667 0.218 1.00 95.31 85 LYS A O 1
ATOM 672 N N . SER A 1 86 ? 11.516 4.280 1.584 1.00 96.12 86 SER A N 1
ATOM 673 C CA . SER A 1 86 ? 12.013 3.060 2.210 1.00 96.12 86 SER A CA 1
ATOM 674 C C . SER A 1 86 ? 11.340 1.840 1.594 1.00 96.12 86 SER A C 1
ATOM 676 O O . SER A 1 86 ? 10.140 1.845 1.309 1.00 96.12 86 SER A O 1
ATOM 678 N N . PHE A 1 87 ? 12.130 0.791 1.401 1.00 97.38 87 PHE A N 1
ATOM 679 C CA . PHE A 1 87 ? 11.708 -0.520 0.946 1.00 97.38 87 PHE A CA 1
ATOM 680 C C . PHE A 1 87 ? 12.146 -1.561 1.975 1.00 97.38 87 PHE A C 1
ATOM 682 O O . PHE A 1 87 ? 13.321 -1.642 2.335 1.00 97.38 87 PHE A O 1
ATOM 689 N N . ILE A 1 88 ? 11.203 -2.374 2.443 1.00 98.00 88 ILE A N 1
ATOM 690 C CA . ILE A 1 88 ? 11.421 -3.407 3.459 1.00 98.00 88 ILE A CA 1
ATOM 691 C C . ILE A 1 88 ? 11.044 -4.753 2.851 1.00 98.00 88 ILE A C 1
ATOM 693 O O . ILE A 1 88 ? 9.935 -4.915 2.345 1.00 98.00 88 ILE A O 1
ATOM 697 N N . LYS A 1 89 ? 11.957 -5.725 2.907 1.00 98.31 89 LYS A N 1
ATOM 698 C CA . LYS A 1 89 ? 11.716 -7.098 2.459 1.00 98.31 89 LYS A CA 1
ATOM 699 C C . LYS A 1 89 ? 11.464 -7.975 3.673 1.00 98.31 89 LYS A C 1
ATOM 701 O O . LYS A 1 89 ? 12.330 -8.103 4.538 1.00 98.31 89 LYS A O 1
ATOM 706 N N . ILE A 1 90 ? 10.281 -8.571 3.728 1.00 98.25 90 ILE A N 1
ATOM 707 C CA . ILE A 1 90 ? 9.835 -9.451 4.802 1.00 98.25 90 ILE A CA 1
ATOM 708 C C . ILE A 1 90 ? 9.829 -10.883 4.278 1.00 98.25 90 ILE A C 1
ATOM 710 O O . ILE A 1 90 ? 9.106 -11.197 3.331 1.00 98.25 90 ILE A O 1
ATOM 714 N N . ALA A 1 91 ? 10.620 -11.744 4.907 1.00 97.94 91 ALA A N 1
ATOM 715 C CA . ALA A 1 91 ? 10.672 -13.164 4.602 1.00 97.94 91 ALA A CA 1
ATOM 716 C C . ALA A 1 91 ? 9.376 -13.887 5.016 1.00 97.94 91 ALA A C 1
ATOM 718 O O . ALA A 1 91 ? 8.618 -13.357 5.830 1.00 97.94 91 ALA A O 1
ATOM 719 N N . PRO A 1 92 ? 9.115 -15.111 4.518 1.00 97.94 92 PRO A N 1
ATOM 720 C CA . PRO A 1 92 ? 7.930 -15.893 4.887 1.00 97.94 92 PRO A CA 1
ATOM 721 C C . PRO A 1 92 ? 7.764 -16.153 6.395 1.00 97.94 92 PRO A C 1
ATOM 723 O O . PRO A 1 92 ? 6.641 -16.279 6.878 1.00 97.94 92 PRO A O 1
ATOM 726 N N . ASP A 1 93 ? 8.858 -16.177 7.163 1.00 97.31 93 ASP A N 1
ATOM 727 C CA . ASP A 1 93 ? 8.843 -16.287 8.633 1.00 97.31 93 ASP A CA 1
ATOM 728 C C . ASP A 1 93 ? 8.500 -14.956 9.344 1.00 97.31 93 ASP A C 1
ATOM 730 O O . ASP A 1 93 ? 8.482 -14.851 10.573 1.00 97.31 93 ASP A O 1
ATOM 734 N N . GLY A 1 94 ? 8.244 -13.908 8.562 1.00 96.19 94 GLY A N 1
ATOM 735 C CA . GLY A 1 94 ? 7.919 -12.565 9.007 1.00 96.19 94 GLY A CA 1
ATOM 736 C C . GLY A 1 94 ? 9.126 -11.734 9.428 1.00 96.19 94 GLY A C 1
ATOM 737 O O . GLY A 1 94 ? 8.940 -10.599 9.872 1.00 96.19 94 GLY A O 1
ATOM 738 N N . LYS A 1 95 ? 10.362 -12.238 9.360 1.00 97.19 95 LYS A N 1
ATOM 739 C CA . LYS A 1 95 ? 11.546 -11.425 9.671 1.00 97.19 95 LYS A CA 1
ATOM 740 C C . LYS A 1 95 ? 11.855 -10.471 8.523 1.00 97.19 95 LYS A C 1
ATOM 742 O O . LYS A 1 95 ? 11.715 -10.819 7.354 1.00 97.19 95 LYS A O 1
ATOM 747 N N . VAL A 1 96 ? 12.315 -9.270 8.862 1.00 97.25 96 VAL A N 1
ATOM 748 C CA . VAL A 1 96 ? 12.896 -8.366 7.867 1.00 97.25 96 VAL A CA 1
ATOM 749 C C . VAL A 1 96 ? 14.225 -8.969 7.424 1.00 97.25 96 VAL A C 1
ATOM 751 O O . VAL A 1 96 ? 15.128 -9.128 8.242 1.00 97.25 96 VAL A O 1
ATOM 754 N N . SER A 1 97 ? 14.326 -9.341 6.151 1.00 96.88 97 SER A N 1
ATOM 755 C CA . SER A 1 97 ? 15.524 -9.969 5.587 1.00 96.88 97 SER A CA 1
ATOM 756 C C . SER A 1 97 ? 16.458 -8.965 4.920 1.00 96.88 97 SER A C 1
ATOM 758 O O . SER A 1 97 ? 17.648 -9.229 4.804 1.00 96.88 97 SER A O 1
ATOM 760 N N . ASP A 1 98 ? 15.923 -7.842 4.435 1.00 97.88 98 ASP A N 1
ATOM 761 C CA . ASP A 1 98 ? 16.712 -6.772 3.823 1.00 97.88 98 ASP A CA 1
ATOM 762 C C . ASP A 1 98 ? 15.919 -5.456 3.805 1.00 97.88 98 ASP A C 1
ATOM 764 O O . ASP A 1 98 ? 14.684 -5.454 3.854 1.00 97.88 98 ASP A O 1
ATOM 768 N N . THR A 1 99 ? 16.631 -4.339 3.672 1.00 97.56 99 THR A N 1
ATOM 769 C CA . THR A 1 99 ? 16.061 -3.003 3.472 1.00 97.56 99 THR A CA 1
ATOM 770 C C . THR A 1 99 ? 16.831 -2.212 2.414 1.00 97.56 99 THR A C 1
ATOM 772 O O . THR A 1 99 ? 18.037 -2.393 2.210 1.00 97.56 99 THR A O 1
ATOM 775 N N . LEU A 1 100 ? 16.134 -1.305 1.737 1.00 97.56 100 LEU A N 1
ATOM 776 C CA . LEU A 1 100 ? 16.713 -0.351 0.799 1.00 97.56 100 LEU A CA 1
ATOM 777 C C . LEU A 1 100 ? 16.053 1.012 1.004 1.00 97.56 100 LEU A C 1
ATOM 779 O O . LEU A 1 100 ? 14.833 1.116 0.972 1.00 97.56 100 LEU A O 1
ATOM 783 N N . THR A 1 101 ? 16.860 2.055 1.169 1.00 96.69 101 THR A N 1
ATOM 784 C CA . THR A 1 101 ? 16.383 3.437 1.272 1.00 96.69 101 THR A CA 1
ATOM 785 C C . THR A 1 101 ? 16.942 4.234 0.111 1.00 96.69 101 THR A C 1
ATOM 787 O O . THR A 1 101 ? 18.141 4.170 -0.163 1.00 96.69 101 THR A O 1
ATOM 790 N N . LEU A 1 102 ? 16.077 4.975 -0.575 1.00 95.81 102 LEU A N 1
ATOM 791 C CA . LEU A 1 102 ? 16.439 5.783 -1.731 1.00 95.81 102 LEU A CA 1
ATOM 792 C C . LEU A 1 102 ? 15.942 7.216 -1.551 1.00 95.81 102 LEU A C 1
ATOM 794 O O . LEU A 1 102 ? 14.807 7.450 -1.129 1.00 95.81 102 LEU A O 1
ATOM 798 N N . MET A 1 103 ? 16.804 8.166 -1.908 1.00 94.19 103 MET A N 1
ATOM 799 C CA . MET A 1 103 ? 16.476 9.587 -1.904 1.00 94.19 103 MET A CA 1
ATOM 800 C C . MET A 1 103 ? 15.878 9.968 -3.252 1.00 94.19 103 MET A C 1
ATOM 802 O O . MET A 1 103 ? 16.565 9.921 -4.269 1.00 94.19 103 MET A O 1
ATOM 806 N N . SER A 1 104 ? 14.602 10.334 -3.266 1.00 87.75 104 SER A N 1
ATOM 807 C CA . SER A 1 104 ? 13.918 10.789 -4.474 1.00 87.75 104 SER A CA 1
ATOM 808 C C . SER A 1 104 ? 12.624 11.500 -4.127 1.00 87.75 104 SER A C 1
ATOM 810 O O . SER A 1 104 ? 12.040 11.257 -3.069 1.00 87.75 104 SER A O 1
ATOM 812 N N . ARG A 1 105 ? 12.136 12.343 -5.036 1.00 86.62 105 ARG A N 1
ATOM 813 C CA . ARG A 1 105 ? 10.788 12.891 -4.897 1.00 86.62 105 ARG A CA 1
ATOM 814 C C . ARG A 1 105 ? 9.745 11.807 -5.185 1.00 86.62 105 ARG A C 1
ATOM 816 O O . ARG A 1 105 ? 10.045 10.871 -5.936 1.00 86.62 105 ARG A O 1
ATOM 823 N N . PRO A 1 106 ? 8.534 11.913 -4.613 1.00 84.19 106 PRO A N 1
ATOM 824 C CA . PRO A 1 106 ? 7.492 10.922 -4.833 1.00 84.19 106 PRO A CA 1
ATOM 825 C C . PRO A 1 106 ? 7.133 10.684 -6.299 1.00 84.19 106 PRO A C 1
ATOM 827 O O . PRO A 1 106 ? 6.962 9.538 -6.698 1.00 84.19 106 PRO A O 1
ATOM 830 N N . GLU A 1 107 ? 7.078 11.747 -7.095 1.00 86.25 107 GLU A N 1
ATOM 831 C CA . GLU A 1 107 ? 6.755 11.712 -8.523 1.00 86.25 107 GLU A CA 1
ATOM 832 C C . GLU A 1 107 ? 7.817 11.016 -9.392 1.00 86.25 107 GLU A C 1
ATOM 834 O O . GLU A 1 107 ? 7.500 10.515 -10.468 1.00 86.25 107 GLU A O 1
ATOM 839 N N . ASP A 1 108 ? 9.059 10.939 -8.912 1.00 90.25 108 ASP A N 1
ATOM 840 C CA . ASP A 1 108 ? 10.190 10.396 -9.670 1.00 90.25 108 ASP A CA 1
ATOM 841 C C . ASP A 1 108 ? 10.399 8.890 -9.416 1.00 90.25 108 ASP A C 1
ATOM 843 O O . ASP A 1 108 ? 11.186 8.247 -10.110 1.00 90.25 108 ASP A O 1
ATOM 847 N N . MET A 1 109 ? 9.736 8.316 -8.402 1.00 91.94 109 MET A N 1
ATOM 848 C CA . MET A 1 109 ? 9.947 6.934 -7.954 1.00 91.94 109 MET A CA 1
ATOM 849 C C . MET A 1 109 ? 8.703 6.071 -8.091 1.00 91.94 109 MET A C 1
ATOM 851 O O . MET A 1 109 ? 7.813 6.071 -7.234 1.00 91.94 109 MET A O 1
ATOM 855 N N . LEU A 1 110 ? 8.721 5.222 -9.108 1.00 91.38 110 LEU A N 1
ATOM 856 C CA . LEU A 1 110 ? 7.696 4.221 -9.346 1.00 91.38 110 LEU A CA 1
ATOM 857 C C . LEU A 1 110 ? 8.082 2.908 -8.671 1.00 91.38 110 LEU A C 1
ATOM 859 O O . LEU A 1 110 ? 9.234 2.469 -8.721 1.00 91.38 110 LEU A O 1
ATOM 863 N N . PHE A 1 111 ? 7.100 2.254 -8.065 1.00 92.00 111 PHE A N 1
ATOM 864 C CA . PHE A 1 111 ? 7.198 0.843 -7.736 1.00 92.00 111 PHE A CA 1
ATOM 865 C C . PHE A 1 111 ? 6.306 0.100 -8.730 1.00 92.00 111 PHE A C 1
ATOM 867 O O . PHE A 1 111 ? 5.130 0.414 -8.860 1.00 92.00 111 PHE A O 1
ATOM 874 N N . LEU A 1 112 ? 6.858 -0.831 -9.501 1.00 89.88 112 LEU A N 1
ATOM 875 C CA . LEU A 1 112 ? 6.170 -1.461 -10.626 1.00 89.88 112 LEU A CA 1
ATOM 876 C C . LEU A 1 112 ? 6.349 -2.973 -10.560 1.00 89.88 112 LEU A C 1
ATOM 878 O O . LEU A 1 112 ? 7.389 -3.482 -10.973 1.00 89.88 112 LEU A O 1
ATOM 882 N N . LYS A 1 113 ? 5.356 -3.691 -10.014 1.00 86.94 113 LYS A N 1
ATOM 883 C CA . LYS A 1 113 ? 5.377 -5.162 -9.886 1.00 86.94 113 LYS A CA 1
ATOM 884 C C . LYS A 1 113 ? 6.705 -5.681 -9.314 1.00 86.94 113 LYS A C 1
ATOM 886 O O . LYS A 1 113 ? 7.282 -6.633 -9.824 1.00 86.94 113 LYS A O 1
ATOM 891 N N . GLY A 1 114 ? 7.220 -5.012 -8.281 1.00 90.94 114 GLY A N 1
ATOM 892 C CA . GLY A 1 114 ? 8.488 -5.349 -7.630 1.00 90.94 114 GLY A CA 1
ATOM 893 C C . GLY A 1 114 ? 9.721 -4.608 -8.162 1.00 90.94 114 GLY A C 1
ATOM 894 O O . GLY A 1 114 ? 10.714 -4.518 -7.442 1.00 90.94 114 GLY A O 1
ATOM 895 N N . PHE A 1 115 ? 9.688 -4.017 -9.354 1.00 93.62 115 PHE A N 1
ATOM 896 C CA . PHE A 1 115 ? 10.778 -3.160 -9.825 1.00 93.62 115 PHE A CA 1
ATOM 897 C C . PHE A 1 115 ? 10.688 -1.778 -9.196 1.00 93.62 115 PHE A C 1
ATOM 899 O O . PHE A 1 115 ? 9.611 -1.200 -9.087 1.00 93.62 115 PHE A O 1
ATOM 906 N N . ILE A 1 116 ? 11.832 -1.239 -8.790 1.00 95.50 116 ILE A N 1
ATOM 907 C CA . ILE A 1 116 ? 11.923 0.113 -8.245 1.00 95.50 116 ILE A CA 1
ATOM 908 C C . ILE A 1 116 ? 12.529 0.977 -9.338 1.00 95.50 116 ILE A C 1
ATOM 910 O O . ILE A 1 116 ? 13.687 0.769 -9.691 1.00 95.50 116 ILE A O 1
ATOM 914 N N . VAL A 1 117 ? 11.761 1.901 -9.902 1.00 95.44 117 VAL A N 1
ATOM 915 C CA . VAL A 1 117 ? 12.165 2.683 -11.073 1.00 95.44 117 VAL A CA 1
ATOM 916 C C . VAL A 1 117 ? 12.266 4.150 -10.687 1.00 95.44 117 VAL A C 1
ATOM 918 O O . VAL A 1 117 ? 11.285 4.748 -10.254 1.00 95.44 117 VAL A O 1
ATOM 921 N N . ASN A 1 118 ? 13.448 4.728 -10.874 1.00 94.62 118 ASN A N 1
ATOM 922 C CA . ASN A 1 118 ? 13.665 6.163 -10.814 1.00 94.62 118 ASN A CA 1
ATOM 923 C C . ASN A 1 118 ? 13.591 6.730 -12.238 1.00 94.62 118 ASN A C 1
ATOM 925 O O . ASN A 1 118 ? 14.520 6.571 -13.038 1.00 94.62 118 ASN A O 1
ATOM 929 N N . THR A 1 119 ? 12.471 7.368 -12.565 1.00 90.75 119 THR A N 1
ATOM 930 C CA . THR A 1 119 ? 12.201 7.887 -13.912 1.00 90.75 119 THR A CA 1
ATOM 931 C C . THR A 1 119 ? 13.069 9.095 -14.246 1.00 90.75 119 THR A C 1
ATOM 933 O O . THR A 1 119 ? 13.502 9.228 -15.390 1.00 90.75 119 THR A O 1
ATOM 936 N N . GLN A 1 120 ? 13.394 9.930 -13.255 1.00 89.44 120 GLN A N 1
ATOM 937 C CA . GLN A 1 120 ? 14.260 11.098 -13.421 1.00 89.44 120 GLN A CA 1
ATOM 938 C C . GLN A 1 120 ? 15.718 10.697 -13.676 1.00 89.44 120 GLN A C 1
ATOM 940 O O . GLN A 1 120 ? 16.341 11.183 -14.619 1.00 89.44 120 GLN A O 1
ATOM 945 N N . ALA A 1 121 ? 16.259 9.790 -12.861 1.00 93.31 121 ALA A N 1
ATOM 946 C CA . ALA A 1 121 ? 17.628 9.293 -13.000 1.00 93.31 121 ALA A CA 1
ATOM 947 C C . ALA A 1 121 ? 17.789 8.290 -14.156 1.00 93.31 121 ALA A C 1
ATOM 949 O O . ALA A 1 121 ? 18.910 7.882 -14.453 1.00 93.31 121 ALA A O 1
ATOM 950 N N . LYS A 1 122 ? 16.682 7.883 -14.796 1.00 94.38 122 LYS A N 1
ATOM 951 C CA . LYS A 1 122 ? 16.624 6.845 -15.837 1.00 94.38 122 LYS A CA 1
ATOM 952 C C . LYS A 1 122 ? 17.280 5.538 -15.389 1.00 94.38 122 LYS A C 1
ATOM 954 O O . LYS A 1 122 ? 18.053 4.918 -16.121 1.00 94.38 122 LYS A O 1
ATOM 959 N N . GLN A 1 123 ? 16.979 5.130 -14.160 1.00 96.62 123 GLN A N 1
ATOM 960 C CA . GLN A 1 123 ? 17.568 3.962 -13.513 1.00 96.62 123 GLN A CA 1
ATOM 961 C C . GLN A 1 123 ? 16.504 3.107 -12.837 1.00 96.62 123 GLN A C 1
ATOM 963 O O . GLN A 1 123 ? 15.453 3.600 -12.435 1.00 96.62 123 GLN A O 1
ATOM 968 N N . TYR A 1 124 ? 16.786 1.821 -12.663 1.00 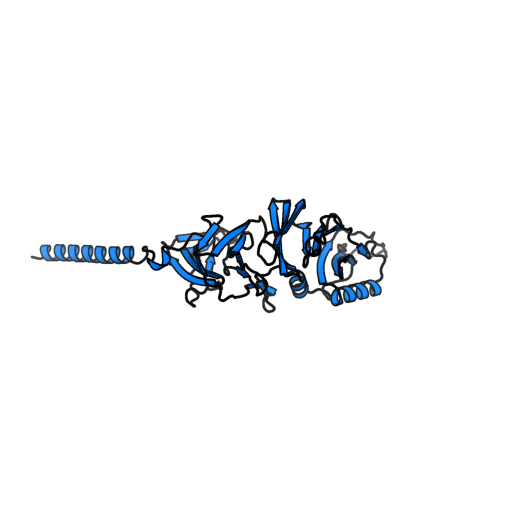96.69 124 TYR A N 1
ATOM 969 C CA . TYR A 1 124 ? 15.922 0.916 -11.918 1.00 96.69 124 TYR A CA 1
ATOM 970 C C . TYR A 1 124 ? 16.716 -0.075 -11.065 1.00 96.69 124 TYR A C 1
ATOM 972 O O . TYR A 1 124 ? 17.898 -0.324 -11.300 1.00 96.69 124 TYR A O 1
ATOM 980 N N . TYR A 1 125 ? 16.054 -0.657 -10.069 1.00 97.00 125 TYR A N 1
ATOM 981 C CA . TYR A 1 125 ? 16.628 -1.637 -9.156 1.00 97.00 125 TYR A CA 1
ATOM 982 C C . TYR A 1 125 ? 15.838 -2.943 -9.215 1.00 97.00 125 TYR A C 1
ATOM 984 O O . TYR A 1 125 ? 14.605 -2.954 -9.176 1.00 97.00 125 TYR A O 1
ATOM 992 N N . ARG A 1 126 ? 16.574 -4.060 -9.221 1.00 95.06 126 ARG A N 1
ATOM 993 C CA . ARG A 1 126 ? 16.041 -5.430 -9.085 1.00 95.06 126 ARG A CA 1
ATOM 994 C C . ARG A 1 126 ? 16.035 -5.925 -7.637 1.00 95.06 126 ARG A C 1
ATOM 996 O O . ARG A 1 126 ? 15.810 -7.107 -7.382 1.00 95.06 126 ARG A O 1
ATOM 1003 N N . TRP A 1 127 ? 16.259 -5.015 -6.689 1.00 97.12 127 TRP A N 1
ATOM 1004 C CA . TRP A 1 127 ? 16.448 -5.306 -5.271 1.00 97.12 127 TRP A CA 1
ATOM 1005 C C . TRP A 1 127 ? 15.375 -6.233 -4.684 1.00 97.12 127 TRP A C 1
ATOM 1007 O O . TRP A 1 127 ? 15.699 -7.173 -3.955 1.00 97.12 127 TRP A O 1
ATOM 1017 N N . SER A 1 128 ? 14.108 -6.034 -5.048 1.00 94.88 128 SER A N 1
ATOM 1018 C CA . SER A 1 128 ? 12.988 -6.874 -4.609 1.00 94.88 128 SER A CA 1
ATOM 1019 C C . SER A 1 128 ? 13.191 -8.360 -4.913 1.00 94.88 128 SER A C 1
ATOM 1021 O O . SER A 1 128 ? 12.827 -9.202 -4.096 1.00 94.88 128 SER A O 1
ATOM 1023 N N . PHE A 1 129 ? 13.834 -8.684 -6.037 1.00 93.56 129 PHE A N 1
ATOM 1024 C CA . PHE A 1 129 ? 13.997 -10.050 -6.533 1.00 93.56 129 PHE A CA 1
ATOM 1025 C C . PHE A 1 129 ? 15.324 -10.673 -6.108 1.00 93.56 129 PHE A C 1
ATOM 1027 O O . PHE A 1 129 ? 15.345 -11.788 -5.601 1.00 93.56 129 PHE A O 1
ATOM 1034 N N . ASN A 1 130 ? 16.430 -9.944 -6.271 1.00 94.00 130 ASN A N 1
ATOM 1035 C CA . ASN A 1 130 ? 17.779 -10.492 -6.091 1.00 94.00 130 ASN A CA 1
ATOM 1036 C C . ASN A 1 130 ? 18.605 -9.791 -4.999 1.00 94.00 130 ASN A C 1
ATOM 1038 O O . ASN A 1 130 ? 19.748 -10.164 -4.764 1.00 94.00 130 ASN A O 1
ATOM 1042 N N . GLY A 1 131 ? 18.053 -8.769 -4.337 1.00 94.50 131 GLY A N 1
ATOM 1043 C CA . GLY A 1 131 ? 18.755 -8.008 -3.297 1.00 94.50 131 GLY A CA 1
ATOM 1044 C C . GLY A 1 131 ? 19.829 -7.048 -3.821 1.00 94.50 131 GLY A C 1
ATOM 1045 O O . GLY A 1 131 ? 20.473 -6.372 -3.023 1.00 94.50 131 GLY A O 1
ATOM 1046 N N . ALA A 1 132 ? 20.018 -6.928 -5.139 1.00 95.81 132 ALA A N 1
ATOM 1047 C CA . ALA A 1 132 ? 20.994 -6.007 -5.707 1.00 95.81 132 ALA A CA 1
ATOM 1048 C C . ALA A 1 132 ? 20.576 -4.550 -5.454 1.00 95.81 132 ALA A C 1
ATOM 1050 O O . ALA A 1 132 ? 19.514 -4.109 -5.895 1.00 95.81 132 ALA A O 1
ATOM 1051 N N . LYS A 1 133 ? 21.433 -3.802 -4.752 1.00 95.62 133 LYS A N 1
ATOM 1052 C CA . LYS A 1 133 ? 21.231 -2.378 -4.421 1.00 95.62 133 LYS A CA 1
ATOM 1053 C C . LYS A 1 133 ? 21.859 -1.431 -5.445 1.00 95.62 133 LYS A C 1
ATOM 1055 O O . LYS A 1 133 ? 21.725 -0.220 -5.315 1.00 95.62 133 LYS A O 1
ATOM 1060 N N . THR A 1 134 ? 22.536 -1.970 -6.455 1.00 95.94 134 THR A N 1
ATOM 1061 C CA . THR A 1 134 ? 23.122 -1.184 -7.543 1.00 95.94 134 THR A CA 1
ATOM 1062 C C . THR A 1 134 ? 22.050 -0.885 -8.594 1.00 95.94 134 THR A C 1
ATOM 1064 O O . THR A 1 134 ? 21.377 -1.826 -9.032 1.00 95.94 134 THR A O 1
ATOM 1067 N N . PRO A 1 135 ? 21.876 0.384 -9.006 1.00 96.00 135 PRO A N 1
ATOM 1068 C CA . PRO A 1 135 ? 20.953 0.727 -10.078 1.00 96.00 135 PRO A CA 1
ATOM 1069 C C . PRO A 1 135 ? 21.449 0.212 -11.431 1.00 96.00 135 PRO A C 1
ATOM 1071 O O . PRO A 1 135 ? 22.649 0.066 -11.664 1.00 96.00 135 PRO A O 1
ATOM 1074 N N . ILE A 1 136 ? 20.508 -0.010 -12.340 1.00 97.81 136 ILE A N 1
ATOM 1075 C CA . ILE A 1 136 ? 20.740 -0.375 -13.736 1.00 97.81 136 ILE A CA 1
ATOM 1076 C C . ILE A 1 136 ? 20.115 0.715 -14.603 1.00 97.81 136 ILE A C 1
ATOM 1078 O O . ILE A 1 136 ? 19.018 1.185 -14.302 1.00 97.81 136 ILE A O 1
ATOM 1082 N N . SER A 1 137 ? 20.806 1.135 -15.659 1.00 97.75 137 SER A N 1
ATOM 1083 C CA . SER A 1 137 ? 20.274 2.121 -16.602 1.00 97.75 137 SER A CA 1
ATOM 1084 C C . SER A 1 137 ? 19.073 1.562 -17.362 1.00 97.75 137 SER A C 1
ATOM 1086 O O . SER A 1 137 ? 19.089 0.415 -17.802 1.00 97.75 137 SER A O 1
ATOM 1088 N N . ILE A 1 138 ? 18.044 2.386 -17.537 1.00 97.38 138 ILE A N 1
ATOM 1089 C CA . ILE A 1 138 ? 16.875 2.050 -18.351 1.00 97.38 138 ILE A CA 1
ATOM 1090 C C . ILE A 1 138 ? 17.248 2.157 -19.833 1.00 97.38 138 ILE A C 1
ATOM 1092 O O . ILE A 1 138 ? 17.854 3.143 -20.258 1.00 97.38 138 ILE A O 1
ATOM 1096 N N . SER A 1 139 ? 16.857 1.165 -20.632 1.00 96.81 139 SER A N 1
ATOM 1097 C CA . SER A 1 139 ? 17.055 1.196 -22.082 1.00 96.81 139 SER A CA 1
ATOM 1098 C C . SER A 1 139 ? 15.996 2.070 -22.754 1.00 96.81 139 SER A C 1
ATOM 1100 O O . SER A 1 139 ? 14.811 1.739 -22.753 1.00 96.81 139 SER A O 1
ATOM 1102 N N . ALA A 1 140 ? 16.423 3.186 -23.346 1.00 96.19 140 ALA A N 1
ATOM 1103 C CA . ALA A 1 140 ? 15.550 4.065 -24.118 1.00 96.19 140 ALA A CA 1
ATOM 1104 C C . ALA A 1 140 ? 15.359 3.544 -25.551 1.00 96.19 140 ALA A C 1
ATOM 1106 O O . ALA A 1 140 ? 16.302 3.074 -26.187 1.00 96.19 140 ALA A O 1
ATOM 1107 N N . GLN A 1 141 ? 14.136 3.651 -26.062 1.00 97.06 141 GLN A N 1
ATOM 1108 C CA . GLN A 1 141 ? 13.745 3.254 -27.410 1.00 97.06 141 GLN A CA 1
ATOM 1109 C C . GLN A 1 141 ? 12.962 4.385 -28.069 1.00 97.06 141 GLN A C 1
ATOM 1111 O O . GLN A 1 141 ? 12.032 4.919 -27.465 1.00 97.06 141 GLN A O 1
ATOM 1116 N N . ASN A 1 142 ? 13.319 4.712 -29.313 1.00 95.88 142 ASN A N 1
ATOM 1117 C CA . ASN A 1 142 ? 12.701 5.794 -30.086 1.00 95.88 142 ASN A CA 1
ATOM 1118 C C . ASN A 1 142 ? 12.755 7.170 -29.391 1.00 95.88 142 ASN A C 1
ATOM 1120 O O . ASN A 1 142 ? 11.864 7.993 -29.563 1.00 95.88 142 ASN A O 1
ATOM 1124 N N . SER A 1 143 ? 13.775 7.426 -28.565 1.00 92.69 143 SER A N 1
ATOM 1125 C CA . SER A 1 143 ? 13.898 8.689 -27.818 1.00 92.69 143 SER A CA 1
ATOM 1126 C C . SER A 1 143 ? 14.167 9.915 -28.698 1.00 92.69 143 SER A C 1
ATOM 1128 O O . SER A 1 143 ? 14.014 11.038 -28.231 1.00 92.69 143 SER A O 1
ATOM 1130 N N . ASP A 1 144 ? 14.611 9.688 -29.933 1.00 91.88 144 ASP A N 1
ATOM 1131 C CA . ASP A 1 144 ? 14.800 10.665 -31.010 1.00 91.88 144 ASP A CA 1
ATOM 1132 C C . ASP A 1 144 ? 13.547 10.851 -31.883 1.00 91.88 144 ASP A C 1
ATOM 1134 O O . ASP A 1 144 ? 13.479 11.815 -32.638 1.00 91.88 144 ASP A O 1
ATOM 1138 N N . PHE A 1 145 ? 12.537 9.989 -31.722 1.00 90.12 145 PHE A N 1
ATOM 1139 C CA . PHE A 1 145 ? 11.315 9.950 -32.529 1.00 90.12 145 PHE A CA 1
ATOM 1140 C C . PHE A 1 145 ? 11.551 9.633 -34.016 1.00 90.12 145 PHE A C 1
ATOM 1142 O O . PHE A 1 145 ? 10.754 10.028 -34.866 1.00 90.12 145 PHE A O 1
ATOM 1149 N N . ASP A 1 146 ? 12.603 8.871 -34.331 1.00 92.12 146 ASP A N 1
ATOM 1150 C CA . ASP A 1 146 ? 12.956 8.506 -35.710 1.00 92.12 146 ASP A CA 1
ATOM 1151 C C . ASP A 1 146 ? 12.167 7.301 -36.262 1.00 92.12 146 ASP A C 1
ATOM 1153 O O . ASP A 1 146 ? 12.280 6.958 -37.442 1.00 92.12 146 ASP A O 1
ATOM 1157 N N . TRP A 1 147 ? 11.392 6.596 -35.430 1.00 94.81 147 TRP A N 1
ATOM 1158 C CA . TRP A 1 147 ? 10.609 5.439 -35.874 1.00 94.81 147 TRP A CA 1
ATOM 1159 C C . TRP A 1 147 ? 9.308 5.872 -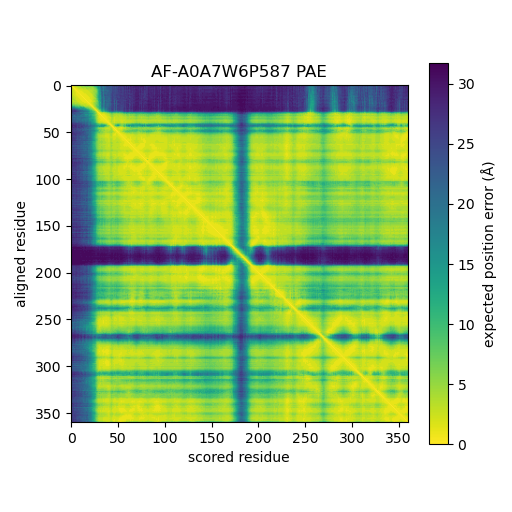36.553 1.00 94.81 147 TRP A C 1
ATOM 1161 O O . TRP A 1 147 ? 8.573 6.705 -36.026 1.00 94.81 147 TRP A O 1
ATOM 1171 N N . ASP A 1 148 ? 8.975 5.235 -37.675 1.00 94.88 148 ASP A N 1
ATOM 1172 C CA . ASP A 1 148 ? 7.674 5.403 -38.326 1.00 94.88 148 ASP A CA 1
ATOM 1173 C C . ASP A 1 148 ? 6.507 4.835 -37.493 1.00 94.88 148 ASP A C 1
ATOM 1175 O O . ASP A 1 148 ? 6.690 4.043 -36.559 1.00 94.88 148 ASP A O 1
ATOM 1179 N N . ASP A 1 149 ? 5.288 5.247 -37.848 1.00 94.19 149 ASP A N 1
ATOM 1180 C CA . ASP A 1 149 ? 4.062 4.855 -37.150 1.00 94.19 149 ASP A CA 1
ATOM 1181 C C . ASP A 1 149 ? 3.868 3.330 -37.124 1.00 94.19 149 ASP A C 1
ATOM 1183 O O . ASP A 1 149 ? 3.441 2.784 -36.109 1.00 94.19 149 ASP A O 1
ATOM 1187 N N . GLU A 1 150 ? 4.224 2.616 -38.200 1.00 96.62 150 GLU A N 1
ATOM 1188 C CA . GLU A 1 150 ? 4.077 1.156 -38.278 1.00 96.62 150 GLU A CA 1
ATOM 1189 C C . GLU A 1 150 ? 4.974 0.451 -37.251 1.00 96.62 150 GLU A C 1
ATOM 1191 O O . GLU A 1 150 ? 4.544 -0.471 -36.547 1.00 96.62 150 GLU A O 1
ATOM 1196 N N . LYS A 1 151 ? 6.232 0.882 -37.139 1.00 97.56 151 LYS A N 1
ATOM 1197 C CA . LYS A 1 151 ? 7.191 0.339 -36.180 1.00 97.56 151 LYS A CA 1
ATOM 1198 C C . LYS A 1 151 ? 6.800 0.689 -34.748 1.00 97.56 151 LYS A C 1
ATOM 1200 O O . LYS A 1 151 ? 6.901 -0.173 -33.872 1.00 97.56 151 LYS A O 1
ATOM 1205 N N . GLN A 1 152 ? 6.324 1.910 -34.508 1.00 96.62 152 GLN A N 1
ATOM 1206 C CA . GLN A 1 152 ? 5.813 2.317 -33.200 1.00 96.62 152 GLN A CA 1
ATOM 1207 C C . GLN A 1 152 ? 4.576 1.495 -32.790 1.00 96.62 152 GLN A C 1
ATOM 1209 O O . GLN A 1 152 ? 4.539 0.969 -31.676 1.00 96.62 152 GLN A O 1
ATOM 1214 N N . ASP A 1 153 ? 3.609 1.287 -33.688 1.00 96.25 153 ASP A N 1
ATOM 1215 C CA . ASP A 1 153 ? 2.417 0.466 -33.427 1.00 96.25 153 ASP A CA 1
ATOM 1216 C C . ASP A 1 153 ? 2.773 -1.002 -33.141 1.00 96.25 153 ASP A C 1
ATOM 1218 O O . ASP A 1 153 ? 2.207 -1.615 -32.226 1.00 96.25 153 ASP A O 1
ATOM 1222 N N . LYS A 1 154 ? 3.743 -1.573 -33.871 1.00 97.12 154 LYS A N 1
ATOM 1223 C CA . LYS A 1 154 ? 4.268 -2.922 -33.591 1.00 97.12 154 LYS A CA 1
ATOM 1224 C C . LYS A 1 154 ? 4.902 -3.003 -32.205 1.00 97.12 154 LYS A C 1
ATOM 1226 O O . LYS A 1 154 ? 4.673 -3.984 -31.496 1.00 97.12 154 LYS A O 1
ATOM 1231 N N . GLN A 1 155 ? 5.659 -1.982 -31.804 1.00 97.62 155 GLN A N 1
ATOM 1232 C CA . GLN A 1 155 ? 6.258 -1.928 -30.473 1.00 97.62 155 GLN A CA 1
ATOM 1233 C C . GLN A 1 155 ? 5.188 -1.838 -29.380 1.00 97.62 155 GLN A C 1
ATOM 1235 O O . GLN A 1 155 ? 5.258 -2.577 -28.401 1.00 97.62 155 GLN A O 1
ATOM 1240 N N . LEU A 1 156 ? 4.159 -1.007 -29.556 1.00 96.19 156 LEU A N 1
ATOM 1241 C CA . LEU A 1 156 ? 3.048 -0.903 -28.603 1.00 96.19 156 LEU A CA 1
ATOM 1242 C C . LEU A 1 156 ? 2.300 -2.232 -28.454 1.00 96.19 156 LEU A C 1
ATOM 1244 O O . LEU A 1 156 ? 2.070 -2.685 -27.333 1.00 96.19 156 LEU A O 1
ATOM 1248 N N . ALA A 1 157 ? 1.992 -2.904 -29.566 1.00 95.31 157 ALA A N 1
ATOM 1249 C CA . ALA A 1 157 ? 1.369 -4.226 -29.540 1.00 95.31 157 ALA A CA 1
ATOM 1250 C C . ALA A 1 157 ? 2.253 -5.275 -28.838 1.00 95.31 157 ALA A C 1
ATOM 1252 O O . ALA A 1 157 ? 1.750 -6.117 -28.089 1.00 95.31 157 ALA A O 1
ATOM 1253 N N . TYR A 1 158 ? 3.571 -5.211 -29.042 1.00 96.25 158 TYR A N 1
ATOM 1254 C CA . TYR A 1 158 ? 4.530 -6.068 -28.351 1.00 96.25 158 TYR A CA 1
ATOM 1255 C C . TYR A 1 158 ? 4.537 -5.810 -26.837 1.00 96.25 158 TYR A C 1
ATOM 1257 O O . TYR A 1 158 ? 4.454 -6.762 -26.059 1.00 96.25 158 TYR A O 1
ATOM 1265 N N . ILE A 1 159 ? 4.550 -4.542 -26.409 1.00 95.06 159 ILE A N 1
ATOM 1266 C CA . ILE A 1 159 ? 4.490 -4.168 -24.988 1.00 95.06 159 ILE A CA 1
ATOM 1267 C C . ILE A 1 159 ? 3.208 -4.712 -24.349 1.00 95.06 159 ILE A C 1
ATOM 1269 O O . ILE A 1 159 ? 3.292 -5.375 -23.320 1.00 95.06 159 ILE A O 1
ATOM 1273 N N . VAL A 1 160 ? 2.039 -4.514 -24.971 1.00 92.19 160 VAL A N 1
ATOM 1274 C CA . VAL A 1 160 ? 0.754 -5.034 -24.456 1.00 92.19 160 VAL A CA 1
ATOM 1275 C C . VAL A 1 160 ? 0.804 -6.544 -24.228 1.00 92.19 160 VAL A C 1
ATOM 1277 O O . VAL A 1 160 ? 0.299 -7.035 -23.223 1.00 92.19 160 VAL A O 1
ATOM 1280 N N . LYS A 1 161 ? 1.418 -7.288 -25.151 1.00 92.81 161 LYS A N 1
ATOM 1281 C CA . LYS A 1 161 ? 1.438 -8.752 -25.108 1.00 92.81 161 LYS A CA 1
ATOM 1282 C C . LYS A 1 161 ? 2.460 -9.328 -24.123 1.00 92.81 161 LYS A C 1
ATOM 1284 O O . LYS A 1 161 ? 2.247 -10.429 -23.618 1.00 92.81 161 LYS A O 1
ATOM 1289 N N . HIS A 1 162 ? 3.578 -8.640 -23.899 1.00 93.31 162 HIS A N 1
ATOM 1290 C CA . HIS A 1 162 ? 4.746 -9.229 -23.235 1.00 93.31 162 HIS A CA 1
ATOM 1291 C C . HIS A 1 162 ? 5.170 -8.534 -21.940 1.00 93.31 162 HIS A C 1
ATOM 1293 O O . HIS A 1 162 ? 5.915 -9.133 -21.163 1.00 93.31 162 HIS A O 1
ATOM 1299 N N . ALA A 1 163 ? 4.738 -7.296 -21.694 1.00 92.00 163 ALA A N 1
ATOM 1300 C CA . ALA A 1 163 ? 5.169 -6.569 -20.512 1.00 92.00 163 ALA A CA 1
ATOM 1301 C C . ALA A 1 163 ? 4.510 -7.111 -19.236 1.00 92.00 163 ALA A C 1
ATOM 1303 O O . ALA A 1 163 ? 3.297 -7.291 -19.168 1.00 92.00 163 ALA A O 1
ATOM 1304 N N . ALA A 1 164 ? 5.314 -7.310 -18.191 1.00 87.06 164 ALA A N 1
ATOM 1305 C CA . ALA A 1 164 ? 4.828 -7.705 -16.867 1.00 87.06 164 ALA A CA 1
ATOM 1306 C C . ALA A 1 164 ? 4.250 -6.519 -16.070 1.00 87.06 164 ALA A C 1
ATOM 1308 O O . ALA A 1 164 ? 3.453 -6.707 -15.153 1.00 87.06 164 ALA A O 1
ATOM 1309 N N . GLY A 1 165 ? 4.655 -5.297 -16.418 1.00 86.81 165 GLY A N 1
ATOM 1310 C CA . GLY A 1 165 ? 4.195 -4.044 -15.826 1.00 86.81 165 GLY A CA 1
ATOM 1311 C C . GLY A 1 165 ? 4.431 -2.895 -16.800 1.00 86.81 165 GLY A C 1
ATOM 1312 O O . GLY A 1 165 ? 5.427 -2.912 -17.529 1.00 86.81 165 GLY A O 1
ATOM 1313 N N . VAL A 1 166 ? 3.519 -1.921 -16.820 1.00 91.62 166 VAL A N 1
ATOM 1314 C CA . VAL A 1 166 ? 3.563 -0.756 -17.714 1.00 91.62 166 VAL A CA 1
ATOM 1315 C C . VAL A 1 166 ? 3.134 0.490 -16.953 1.00 91.62 166 VAL A C 1
ATOM 1317 O O . VAL A 1 166 ? 2.041 0.518 -16.401 1.00 91.62 166 VAL A O 1
ATOM 1320 N N . TRP A 1 167 ? 3.962 1.529 -16.981 1.00 91.38 167 TRP A N 1
ATOM 1321 C CA . TRP A 1 167 ? 3.642 2.882 -16.545 1.00 91.38 167 TRP A CA 1
ATOM 1322 C C . TRP A 1 167 ? 3.692 3.835 -17.734 1.00 91.38 167 TRP A C 1
ATOM 1324 O O . TRP A 1 167 ? 4.579 3.741 -18.582 1.00 91.38 167 TRP A O 1
ATOM 1334 N N . VAL A 1 168 ? 2.761 4.779 -17.772 1.00 90.56 168 VAL A N 1
ATOM 1335 C CA . VAL A 1 168 ? 2.656 5.769 -18.840 1.00 90.56 168 VAL A CA 1
ATOM 1336 C C . VAL A 1 168 ? 2.782 7.159 -18.237 1.00 90.56 168 VAL A C 1
ATOM 1338 O O . VAL A 1 168 ? 2.001 7.527 -17.364 1.00 90.56 168 VAL A O 1
ATOM 1341 N N . ASP A 1 169 ? 3.737 7.933 -18.743 1.00 89.62 169 ASP A N 1
ATOM 1342 C CA . ASP A 1 169 ? 3.841 9.372 -18.497 1.00 89.62 169 ASP A CA 1
ATOM 1343 C C . ASP A 1 169 ? 3.564 10.145 -19.796 1.00 89.62 169 ASP A C 1
ATOM 1345 O O . ASP A 1 169 ? 3.802 9.632 -20.890 1.00 89.62 169 ASP A O 1
ATOM 1349 N N . TYR A 1 170 ? 3.076 11.378 -19.679 1.00 88.50 170 TYR A N 1
ATOM 1350 C CA . TYR A 1 170 ? 2.814 12.270 -20.808 1.00 88.50 170 TYR A CA 1
ATOM 1351 C C . TYR A 1 170 ? 3.627 13.550 -20.647 1.00 88.50 170 TYR A C 1
ATOM 1353 O O . TYR A 1 170 ? 3.577 14.208 -19.607 1.00 88.50 170 TYR A O 1
ATOM 1361 N N . LYS A 1 171 ? 4.363 13.926 -21.692 1.00 86.25 171 LYS A N 1
ATOM 1362 C CA . LYS A 1 171 ? 5.112 15.181 -21.750 1.00 86.25 171 LYS A CA 1
ATOM 1363 C C . LYS A 1 171 ? 4.522 16.082 -22.819 1.00 86.25 171 LYS A C 1
ATOM 1365 O O . LYS A 1 171 ? 4.138 15.613 -23.885 1.00 86.25 171 LYS A O 1
ATOM 1370 N N . PHE A 1 172 ? 4.473 17.373 -22.519 1.00 77.50 172 PHE A N 1
ATOM 1371 C CA . PHE A 1 172 ? 3.929 18.410 -23.399 1.00 77.50 172 PHE A CA 1
ATOM 1372 C C . PHE A 1 172 ? 5.006 19.388 -23.895 1.00 77.50 172 PHE A C 1
ATOM 1374 O O . PHE A 1 172 ? 4.698 20.334 -24.613 1.00 77.50 172 PHE A O 1
ATOM 1381 N N . ASP A 1 173 ? 6.270 19.138 -23.546 1.00 66.25 173 ASP A N 1
ATOM 1382 C CA . ASP A 1 173 ? 7.417 19.895 -24.039 1.00 66.25 173 ASP A CA 1
ATOM 1383 C C . ASP A 1 173 ? 7.834 19.306 -25.389 1.00 66.25 173 ASP A C 1
ATOM 1385 O O . ASP A 1 173 ? 8.286 18.163 -25.440 1.00 66.25 173 ASP A O 1
ATOM 1389 N N . SER A 1 174 ? 7.646 20.044 -26.487 1.00 53.19 174 SER A N 1
ATOM 1390 C CA . SER A 1 174 ? 7.953 19.535 -27.829 1.00 53.19 174 SER A CA 1
ATOM 1391 C C . SER A 1 174 ? 9.460 19.262 -27.984 1.00 53.19 174 SER A C 1
ATOM 1393 O O . SER A 1 174 ? 10.254 20.194 -27.838 1.00 53.19 174 SER A O 1
ATOM 1395 N N . PRO A 1 175 ? 9.893 18.023 -28.295 1.00 51.53 175 PRO A N 1
ATOM 1396 C CA . PRO A 1 175 ? 11.290 17.729 -28.605 1.00 51.53 175 PRO A CA 1
ATOM 1397 C C . PRO A 1 175 ? 11.621 17.931 -30.094 1.00 51.53 175 PRO A C 1
ATOM 1399 O O . PRO A 1 175 ? 12.791 17.877 -30.467 1.00 51.53 175 PRO A O 1
ATOM 1402 N N . VAL A 1 176 ? 10.616 18.164 -30.948 1.00 51.66 176 VAL A N 1
ATOM 1403 C CA . VAL A 1 176 ? 10.775 18.217 -32.406 1.00 51.66 176 VAL A CA 1
ATOM 1404 C C . VAL A 1 176 ? 10.544 19.650 -32.900 1.00 51.66 176 VAL A C 1
ATOM 1406 O O . VAL A 1 176 ? 9.476 20.212 -32.642 1.00 51.66 176 VAL A O 1
ATOM 1409 N N . PRO A 1 177 ? 11.495 20.265 -33.630 1.00 44.25 177 PRO A N 1
ATOM 1410 C CA . PRO A 1 177 ? 11.218 21.482 -34.383 1.00 44.25 177 PRO A CA 1
ATOM 1411 C C . PRO A 1 177 ? 10.110 21.197 -35.401 1.00 44.25 177 PRO A C 1
ATOM 1413 O O . PRO A 1 177 ? 10.248 20.290 -36.224 1.00 44.25 177 PRO A O 1
ATOM 1416 N N . GLU A 1 178 ? 9.018 21.963 -35.365 1.00 49.25 178 GLU A N 1
ATOM 1417 C CA . GLU A 1 178 ? 7.977 21.885 -36.392 1.00 49.25 178 GLU A CA 1
ATOM 1418 C C . GLU A 1 178 ? 8.617 22.050 -37.781 1.00 49.25 178 GLU A C 1
ATOM 1420 O O . GLU A 1 178 ? 9.251 23.067 -38.076 1.00 49.25 178 GLU A O 1
ATOM 1425 N N . LYS A 1 179 ? 8.441 21.064 -38.671 1.00 45.09 179 LYS A N 1
ATOM 1426 C CA . LYS A 1 179 ? 8.630 21.311 -40.103 1.00 45.09 179 LYS A CA 1
ATOM 1427 C C . LYS A 1 179 ? 7.527 22.272 -40.529 1.00 45.09 179 LYS A C 1
ATOM 1429 O O . LYS A 1 179 ? 6.383 21.860 -40.693 1.00 45.09 179 LYS A O 1
ATOM 1434 N N . ILE A 1 180 ? 7.881 23.542 -40.716 1.00 40.41 180 ILE A N 1
ATOM 1435 C CA . ILE A 1 180 ? 7.008 24.533 -41.345 1.00 40.41 180 ILE A CA 1
ATOM 1436 C C . ILE A 1 180 ? 6.751 24.056 -42.776 1.00 40.41 180 ILE A C 1
ATOM 1438 O O . ILE A 1 180 ? 7.591 24.210 -43.661 1.00 40.41 180 ILE A O 1
ATOM 1442 N N . ALA A 1 181 ? 5.598 23.434 -42.993 1.00 43.75 181 ALA A N 1
ATOM 1443 C CA . ALA A 1 181 ? 5.087 23.129 -44.314 1.00 43.75 181 ALA A CA 1
ATOM 1444 C C . ALA A 1 181 ? 3.876 24.028 -44.578 1.00 43.75 181 ALA A C 1
ATOM 1446 O O . ALA A 1 181 ? 2.789 23.780 -44.066 1.00 43.75 181 ALA A O 1
ATOM 1447 N N . GLY A 1 182 ? 4.082 25.053 -45.408 1.00 43.53 182 GLY A N 1
ATOM 1448 C CA . GLY A 1 182 ? 3.011 25.738 -46.131 1.00 43.53 182 GLY A CA 1
ATOM 1449 C C . GLY A 1 182 ? 2.676 27.149 -45.650 1.00 43.53 182 GLY A C 1
ATOM 1450 O O . GLY A 1 182 ? 2.279 27.370 -44.510 1.00 43.53 182 GLY A O 1
ATOM 1451 N N . GLU A 1 183 ? 2.778 28.099 -46.580 1.00 40.97 183 GLU A N 1
ATOM 1452 C CA . GLU A 1 183 ? 2.207 29.443 -46.494 1.00 40.97 183 GLU A CA 1
ATOM 1453 C C . GLU A 1 183 ? 0.669 29.344 -46.461 1.00 40.97 183 GLU A C 1
ATOM 1455 O O . GLU A 1 183 ? 0.017 29.166 -47.489 1.00 40.97 183 GLU A O 1
ATOM 1460 N N . GLY A 1 184 ? 0.070 29.420 -45.270 1.00 46.50 184 GLY A N 1
ATOM 1461 C CA . GLY A 1 184 ? -1.383 29.433 -45.087 1.00 46.50 184 GLY A CA 1
ATOM 1462 C C . GLY A 1 184 ? -1.794 29.941 -43.697 1.00 46.50 184 GLY A C 1
ATOM 1463 O O . GLY A 1 184 ? -0.969 29.926 -42.782 1.00 46.50 184 GLY A O 1
ATOM 1464 N N . PRO A 1 185 ? -3.038 30.437 -43.514 1.00 39.97 185 PRO A N 1
ATOM 1465 C CA . PRO A 1 185 ? -3.449 31.114 -42.285 1.00 39.97 185 PRO A CA 1
ATOM 1466 C C . PRO A 1 185 ? -3.411 30.158 -41.090 1.00 39.97 185 PRO A C 1
ATOM 1468 O O . PRO A 1 185 ? -4.073 29.121 -41.089 1.00 39.97 185 PRO A O 1
ATOM 1471 N N . GLN A 1 186 ? -2.630 30.527 -40.076 1.00 42.19 186 GLN A N 1
ATOM 1472 C CA . GLN A 1 186 ? -2.363 29.708 -38.899 1.00 42.19 186 GLN A CA 1
ATOM 1473 C C . GLN A 1 186 ? -3.615 29.530 -38.031 1.00 42.19 186 GLN A C 1
ATOM 1475 O O . GLN A 1 186 ? -4.090 30.469 -37.391 1.00 42.19 186 GLN A O 1
ATOM 1480 N N . THR A 1 187 ? -4.116 28.300 -37.951 1.00 36.94 187 THR A N 1
ATOM 1481 C CA . THR A 1 187 ? -4.925 27.847 -36.818 1.00 36.94 187 THR A CA 1
ATOM 1482 C C . THR A 1 187 ? -3.984 27.548 -35.653 1.00 36.94 187 THR A C 1
ATOM 1484 O O . THR A 1 187 ? -3.005 26.832 -35.836 1.00 36.94 187 THR A O 1
ATOM 1487 N N . THR A 1 188 ? -4.272 28.127 -34.486 1.00 36.84 188 THR A N 1
ATOM 1488 C CA . THR A 1 188 ? -3.598 27.949 -33.184 1.00 36.84 188 THR A CA 1
ATOM 1489 C C . THR A 1 188 ? -2.725 26.693 -33.059 1.00 36.84 188 THR A C 1
ATOM 1491 O O . THR A 1 188 ? -3.245 25.579 -33.124 1.00 36.84 188 THR A O 1
AT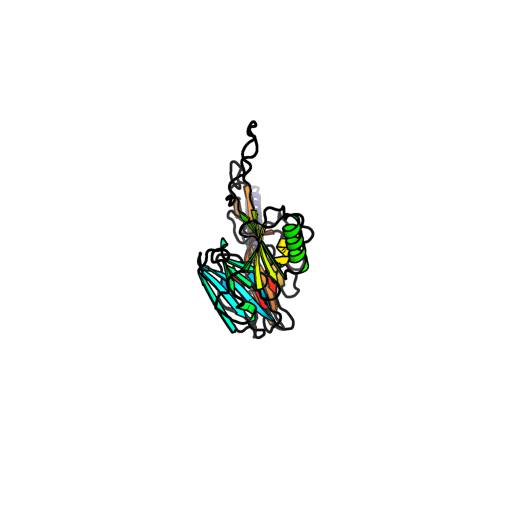OM 1494 N N . GLN A 1 189 ? -1.424 26.903 -32.824 1.00 38.34 189 GLN A N 1
ATOM 1495 C CA . GLN A 1 189 ? -0.418 25.885 -32.499 1.00 38.34 189 GLN A CA 1
ATOM 1496 C C . GLN A 1 189 ? -0.953 24.899 -31.448 1.00 38.34 189 GLN A C 1
ATOM 1498 O O . GLN A 1 189 ? -1.206 25.271 -30.300 1.00 38.34 189 GLN A O 1
ATOM 1503 N N . GLY A 1 190 ? -1.160 23.645 -31.850 1.00 42.47 190 GLY A N 1
ATOM 1504 C CA . GLY A 1 190 ? -1.508 22.565 -30.936 1.00 42.47 190 GLY A CA 1
ATOM 1505 C C . GLY A 1 190 ? -0.242 22.057 -30.262 1.00 42.47 190 GLY A C 1
ATOM 1506 O O . GLY A 1 190 ? 0.681 21.624 -30.941 1.00 42.47 190 GLY A O 1
ATOM 1507 N N . VAL A 1 191 ? -0.189 22.104 -28.933 1.00 45.25 191 VAL A N 1
ATOM 1508 C CA . VAL A 1 191 ? 0.903 21.516 -28.147 1.00 45.25 191 VAL A CA 1
ATOM 1509 C C . VAL A 1 191 ? 1.017 20.025 -28.497 1.00 45.25 191 VAL A C 1
ATOM 1511 O O . VAL A 1 191 ? 0.143 19.237 -28.133 1.00 45.25 191 VAL A O 1
ATOM 1514 N N . SER A 1 192 ? 2.061 19.626 -29.228 1.00 59.50 192 SER A N 1
ATOM 1515 C CA . SER A 1 192 ? 2.313 18.223 -29.565 1.00 59.50 192 SER A CA 1
ATOM 1516 C C . SER A 1 192 ? 2.933 17.514 -28.361 1.00 59.50 192 SER A C 1
ATOM 1518 O O . SER A 1 192 ? 4.137 17.606 -28.122 1.00 59.50 192 SER A O 1
ATOM 1520 N N . GLY A 1 193 ? 2.101 16.843 -27.565 1.00 78.62 193 GLY A N 1
ATOM 1521 C CA . GLY A 1 193 ? 2.578 15.974 -26.493 1.00 78.62 193 GLY A CA 1
ATOM 1522 C C . GLY A 1 193 ? 3.090 14.628 -27.014 1.00 78.62 193 GLY A C 1
ATOM 1523 O O . GLY A 1 193 ? 2.728 14.194 -28.106 1.00 78.62 193 GLY A O 1
ATOM 1524 N N . TYR A 1 194 ? 3.903 13.945 -26.213 1.00 89.50 194 TYR A N 1
ATOM 1525 C CA . TYR A 1 194 ? 4.315 12.559 -26.442 1.00 89.50 194 TYR A CA 1
ATOM 1526 C C . TYR A 1 194 ? 4.143 11.730 -25.168 1.00 89.50 194 TYR A C 1
ATOM 1528 O O . TYR A 1 194 ? 4.131 12.259 -24.052 1.00 89.50 194 TYR A O 1
ATOM 1536 N N . ALA A 1 195 ? 4.008 10.419 -25.334 1.00 91.81 195 ALA A N 1
ATOM 1537 C CA . ALA A 1 195 ? 3.947 9.467 -24.239 1.00 91.81 195 ALA A CA 1
ATOM 1538 C C . ALA A 1 195 ? 5.311 8.804 -24.011 1.00 91.81 195 ALA A C 1
ATOM 1540 O O . ALA A 1 195 ? 6.033 8.476 -24.956 1.00 91.81 195 ALA A O 1
ATOM 1541 N N . ILE A 1 196 ? 5.637 8.571 -22.741 1.00 93.81 196 ILE A N 1
ATOM 1542 C CA . ILE A 1 196 ? 6.763 7.749 -22.302 1.00 93.81 196 ILE A CA 1
ATOM 1543 C C . ILE A 1 196 ? 6.179 6.499 -21.654 1.00 93.81 196 ILE A C 1
ATOM 1545 O O . ILE A 1 196 ? 5.650 6.543 -20.541 1.00 93.81 196 ILE A O 1
ATOM 1549 N N . VAL A 1 197 ? 6.289 5.373 -22.350 1.00 94.44 197 VAL A N 1
ATOM 1550 C CA . VAL A 1 197 ? 5.850 4.067 -21.865 1.00 94.44 197 VAL A CA 1
ATOM 1551 C C . VAL A 1 197 ? 7.037 3.396 -21.180 1.00 94.44 197 VAL A C 1
ATOM 1553 O O . VAL A 1 197 ? 7.955 2.915 -21.839 1.00 94.44 197 VAL A O 1
ATOM 1556 N N . THR A 1 198 ? 7.039 3.383 -19.849 1.00 95.00 198 THR A N 1
ATOM 1557 C CA . THR A 1 198 ? 8.012 2.635 -19.040 1.00 95.00 198 THR A CA 1
ATOM 1558 C C . THR A 1 198 ? 7.474 1.229 -18.810 1.00 95.00 198 THR A C 1
ATOM 1560 O O . THR A 1 198 ? 6.382 1.082 -18.268 1.00 95.00 198 THR A O 1
ATOM 1563 N N . TYR A 1 199 ? 8.199 0.186 -19.206 1.00 94.25 199 TYR A N 1
ATOM 1564 C CA . TYR A 1 199 ? 7.692 -1.184 -19.114 1.00 94.25 199 TYR A CA 1
ATOM 1565 C C . TYR A 1 199 ? 8.783 -2.216 -18.823 1.00 94.25 199 TYR A C 1
ATOM 1567 O O . TYR A 1 199 ? 9.970 -1.980 -19.051 1.00 94.25 199 TYR A O 1
ATOM 1575 N N . MET A 1 200 ? 8.353 -3.378 -18.323 1.00 93.12 200 MET A N 1
ATOM 1576 C CA . MET A 1 200 ? 9.236 -4.463 -17.887 1.00 93.12 200 MET A CA 1
ATOM 1577 C C . MET A 1 200 ? 9.036 -5.717 -18.737 1.00 93.12 200 MET A C 1
ATOM 1579 O O . MET A 1 200 ? 7.917 -6.228 -18.807 1.00 93.12 200 MET A O 1
ATOM 1583 N N . ILE A 1 201 ? 10.109 -6.255 -19.320 1.00 92.88 201 ILE A N 1
ATOM 1584 C CA . ILE A 1 201 ? 10.109 -7.576 -19.971 1.00 92.88 201 ILE A CA 1
ATOM 1585 C C . ILE A 1 201 ? 11.198 -8.425 -19.329 1.00 92.88 201 ILE A C 1
ATOM 1587 O O . ILE A 1 201 ? 12.378 -8.080 -19.370 1.00 92.88 201 ILE A O 1
ATOM 1591 N N . GLY A 1 202 ? 10.796 -9.538 -18.715 1.00 90.56 202 GLY A N 1
ATOM 1592 C CA . GLY A 1 202 ? 11.705 -10.340 -17.902 1.00 90.56 202 GLY A CA 1
ATOM 1593 C C . GLY A 1 202 ? 12.294 -9.503 -16.765 1.00 90.56 202 GLY A C 1
ATOM 1594 O O . GLY A 1 202 ? 11.561 -9.006 -15.914 1.00 90.56 202 GLY A O 1
ATOM 1595 N N . GLU A 1 203 ? 13.617 -9.339 -16.764 1.00 90.69 203 GLU A N 1
ATOM 1596 C CA . GLU A 1 203 ? 14.353 -8.573 -15.749 1.00 90.69 203 GLU A CA 1
ATOM 1597 C C . GLU A 1 203 ? 14.812 -7.180 -16.223 1.00 90.69 203 GLU A C 1
ATOM 1599 O O . GLU A 1 203 ? 15.539 -6.479 -15.506 1.00 90.69 203 GLU A O 1
ATOM 1604 N N . GLU A 1 204 ? 14.401 -6.770 -17.422 1.00 94.31 204 GLU A N 1
ATOM 1605 C CA . GLU A 1 204 ? 14.866 -5.550 -18.080 1.00 94.31 204 GLU A CA 1
ATOM 1606 C C . GLU A 1 204 ? 13.779 -4.476 -18.134 1.00 94.31 204 GLU A C 1
ATOM 1608 O O . GLU A 1 204 ? 12.614 -4.759 -18.434 1.00 94.31 204 GLU A O 1
ATOM 1613 N N . CYS A 1 205 ? 14.178 -3.239 -17.820 1.00 96.06 205 CYS A N 1
ATOM 1614 C CA . CYS A 1 205 ? 13.329 -2.052 -17.864 1.00 96.06 205 CYS A CA 1
ATOM 1615 C C . CYS A 1 205 ? 13.622 -1.244 -19.125 1.00 96.06 205 CYS A C 1
ATOM 1617 O O . CYS A 1 205 ? 14.777 -0.905 -19.406 1.00 96.06 205 CYS A O 1
ATOM 1619 N N . PHE A 1 206 ? 12.562 -0.874 -19.830 1.00 96.81 206 PHE A N 1
ATOM 1620 C CA . PHE A 1 206 ? 12.627 -0.095 -21.054 1.00 96.81 206 PHE A CA 1
ATOM 1621 C C . PHE A 1 206 ? 11.774 1.164 -20.937 1.00 96.81 206 PHE A C 1
ATOM 1623 O O . PHE A 1 206 ? 10.762 1.187 -20.235 1.00 96.81 206 PHE A O 1
ATOM 1630 N N . GLN A 1 207 ? 12.165 2.197 -21.675 1.00 96.56 207 GLN A N 1
ATOM 1631 C CA . GLN A 1 207 ? 11.361 3.388 -21.916 1.00 96.56 207 GLN A CA 1
ATOM 1632 C C . GLN A 1 207 ? 11.166 3.563 -23.413 1.00 96.56 207 GLN A C 1
ATOM 1634 O O . GLN A 1 207 ? 12.123 3.826 -24.138 1.00 96.56 207 GLN A O 1
ATOM 1639 N N . PHE A 1 208 ? 9.925 3.427 -23.863 1.00 96.94 208 PHE A N 1
ATOM 1640 C CA . PHE A 1 208 ? 9.540 3.664 -25.245 1.00 96.94 208 PHE A CA 1
ATOM 1641 C C . PHE A 1 208 ? 8.855 5.023 -25.379 1.00 96.94 208 PHE A C 1
ATOM 1643 O O . PHE A 1 208 ? 7.876 5.308 -24.687 1.00 96.94 208 PHE A O 1
ATOM 1650 N N . TYR A 1 209 ? 9.393 5.859 -26.260 1.00 95.12 209 TYR A N 1
ATOM 1651 C CA . TYR A 1 209 ? 8.901 7.203 -26.538 1.00 95.12 209 TYR A CA 1
ATOM 1652 C C . TYR A 1 209 ? 8.042 7.167 -27.801 1.00 95.12 209 TYR A C 1
ATOM 1654 O O . TYR A 1 209 ? 8.462 6.635 -28.829 1.00 95.12 209 TYR A O 1
ATOM 1662 N N . THR A 1 210 ? 6.823 7.700 -27.733 1.00 93.69 210 THR A N 1
ATOM 1663 C CA . THR A 1 210 ? 5.885 7.646 -28.861 1.00 93.69 210 THR A CA 1
ATOM 1664 C C . THR A 1 210 ? 4.993 8.872 -28.933 1.00 93.69 210 THR A C 1
ATOM 1666 O O . THR A 1 210 ? 4.552 9.405 -27.916 1.00 93.69 210 THR A O 1
ATOM 1669 N N . THR A 1 211 ? 4.713 9.310 -30.155 1.00 90.62 211 THR A N 1
ATOM 1670 C CA . THR A 1 211 ? 3.724 10.350 -30.466 1.00 90.62 211 THR A CA 1
ATOM 1671 C C . THR A 1 211 ? 2.347 9.758 -30.771 1.00 90.62 211 THR A C 1
ATOM 1673 O O . THR A 1 211 ? 1.375 10.499 -30.921 1.00 90.62 211 THR A O 1
ATOM 1676 N N . LEU A 1 212 ? 2.236 8.427 -30.851 1.00 91.44 212 LEU A N 1
ATOM 1677 C CA . LEU A 1 212 ? 0.976 7.759 -31.137 1.00 91.44 212 LEU A CA 1
ATOM 1678 C C . LEU A 1 212 ? 0.024 7.845 -29.948 1.00 91.44 212 LEU A C 1
ATOM 1680 O O . LEU A 1 212 ? 0.415 7.823 -28.779 1.00 91.44 212 LEU A O 1
ATOM 1684 N N . ASN A 1 213 ? -1.273 7.875 -30.252 1.00 87.62 213 ASN A N 1
ATOM 1685 C CA . ASN A 1 213 ? -2.296 7.763 -29.228 1.00 87.62 213 ASN A CA 1
ATOM 1686 C C . ASN A 1 213 ? -2.286 6.344 -28.638 1.00 87.62 213 ASN A C 1
ATOM 1688 O O . ASN A 1 213 ? -2.755 5.387 -29.256 1.00 87.62 213 ASN A O 1
ATOM 1692 N N . ILE A 1 214 ? -1.785 6.225 -27.413 1.00 88.81 214 ILE A N 1
ATOM 1693 C CA . ILE A 1 214 ? -1.632 4.949 -26.712 1.00 88.81 214 ILE A CA 1
ATOM 1694 C C . ILE A 1 214 ? -2.899 4.463 -25.992 1.00 88.81 214 ILE A C 1
ATOM 1696 O O . ILE A 1 214 ? -2.924 3.331 -25.512 1.00 88.81 214 ILE A O 1
ATOM 1700 N N . SER A 1 215 ? -3.971 5.263 -25.942 1.00 85.06 215 SER A N 1
ATOM 1701 C CA . SER A 1 215 ? -5.219 4.883 -25.254 1.00 85.06 215 SER A CA 1
ATOM 1702 C C . SER A 1 215 ? -5.893 3.641 -25.854 1.00 85.06 215 SER A C 1
ATOM 1704 O O . SER A 1 215 ? -6.559 2.904 -25.129 1.00 85.06 215 SER A O 1
ATOM 1706 N N . LYS A 1 216 ? -5.663 3.356 -27.149 1.00 85.44 216 LYS A N 1
ATOM 1707 C CA . LYS A 1 216 ? -6.112 2.114 -27.808 1.00 85.44 216 LYS A CA 1
ATOM 1708 C C . LYS A 1 216 ? -5.406 0.858 -27.284 1.00 85.44 216 LYS A C 1
ATOM 1710 O O . LYS A 1 216 ? -5.963 -0.229 -27.382 1.00 85.44 216 LYS A O 1
ATOM 1715 N N . TYR A 1 217 ? -4.196 1.003 -26.744 1.00 88.94 217 TYR A N 1
ATOM 1716 C CA . TYR A 1 217 ? -3.381 -0.100 -26.229 1.00 88.94 217 TYR A CA 1
ATOM 1717 C C . TYR A 1 217 ? -3.512 -0.250 -24.717 1.00 88.94 217 TYR A C 1
ATOM 1719 O O . TYR A 1 217 ? -3.536 -1.362 -24.197 1.00 88.94 217 TYR A O 1
ATOM 1727 N N . PHE A 1 218 ? -3.610 0.879 -24.018 1.00 87.19 218 PHE A N 1
ATOM 1728 C CA . PHE A 1 218 ? -3.561 0.945 -22.569 1.00 87.19 218 PHE A CA 1
ATOM 1729 C C . PHE A 1 218 ? -4.725 1.788 -22.048 1.00 87.19 218 PHE A C 1
ATOM 1731 O 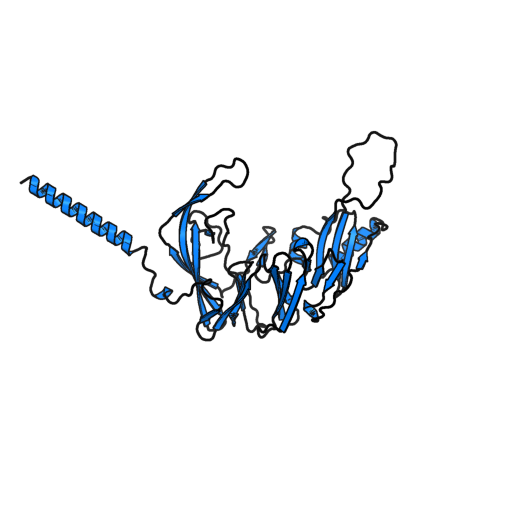O . PHE A 1 218 ? -4.610 3.000 -21.854 1.00 87.19 218 PHE A O 1
ATOM 1738 N N . SER A 1 219 ? -5.872 1.147 -21.824 1.00 82.25 219 SER A N 1
ATOM 1739 C CA . SER A 1 219 ? -6.982 1.811 -21.140 1.00 82.25 219 SER A CA 1
ATOM 1740 C C . SER A 1 219 ? -6.613 2.095 -19.678 1.00 82.25 219 SER A C 1
ATOM 1742 O O . SER A 1 219 ? -5.797 1.389 -19.084 1.00 82.25 219 SER A O 1
ATOM 1744 N N . SER A 1 220 ? -7.239 3.109 -19.070 1.00 77.75 220 SER A N 1
ATOM 1745 C CA . SER A 1 220 ? -6.996 3.457 -17.658 1.00 77.75 220 SER A CA 1
ATOM 1746 C C . SER A 1 220 ? -7.210 2.258 -16.723 1.00 77.75 220 SER A C 1
ATOM 1748 O O . SER A 1 220 ? -6.381 1.996 -15.858 1.00 77.75 220 SER A O 1
ATOM 1750 N N . ALA A 1 221 ? -8.268 1.473 -16.954 1.00 77.69 221 ALA A N 1
ATOM 1751 C CA . ALA A 1 221 ? -8.573 0.272 -16.178 1.00 77.69 221 ALA A CA 1
ATOM 1752 C C . ALA A 1 221 ? -7.453 -0.779 -16.253 1.00 77.69 221 ALA A C 1
ATOM 1754 O O . ALA A 1 221 ? -6.990 -1.276 -15.229 1.00 77.69 221 ALA A O 1
ATOM 1755 N N . TYR A 1 222 ? -6.994 -1.077 -17.471 1.00 79.69 222 TYR A N 1
ATOM 1756 C CA . TYR A 1 222 ? -5.930 -2.047 -17.711 1.00 79.69 222 TYR A CA 1
ATOM 1757 C C . TYR A 1 222 ? -4.608 -1.604 -17.076 1.00 79.69 222 TYR A C 1
ATOM 1759 O O . TYR A 1 222 ? -3.951 -2.383 -16.386 1.00 79.69 222 TYR A O 1
ATOM 1767 N N . LEU A 1 223 ? -4.245 -0.327 -17.253 1.00 76.75 223 LEU A N 1
ATOM 1768 C CA . LEU A 1 223 ? -3.048 0.247 -16.640 1.00 76.75 223 LEU A CA 1
ATOM 1769 C C . LEU A 1 223 ? -3.096 0.142 -15.124 1.00 76.75 223 LEU A C 1
ATOM 1771 O O . LEU A 1 223 ? -2.129 -0.312 -14.523 1.00 76.75 223 LEU A O 1
ATOM 1775 N N . GLN A 1 224 ? -4.215 0.513 -14.500 1.00 78.25 224 GLN A N 1
ATOM 1776 C CA . GLN A 1 224 ? -4.344 0.400 -13.053 1.00 78.25 224 GLN A CA 1
ATOM 1777 C C . GLN A 1 224 ? -4.092 -1.039 -12.592 1.00 78.25 224 GLN A C 1
ATOM 1779 O O . GLN A 1 224 ? -3.330 -1.231 -11.653 1.00 78.25 224 GLN A O 1
ATOM 1784 N N . GLU A 1 225 ? -4.636 -2.054 -13.267 1.00 79.75 225 GLU A N 1
ATOM 1785 C CA . GLU A 1 225 ? -4.471 -3.467 -12.878 1.00 79.75 225 GLU A CA 1
ATOM 1786 C C . GLU A 1 225 ? -3.014 -3.939 -12.962 1.00 79.75 225 GLU A C 1
ATOM 1788 O O . GLU A 1 225 ? -2.485 -4.610 -12.061 1.00 79.75 225 GLU A O 1
ATOM 1793 N N . MET A 1 226 ? -2.324 -3.522 -14.022 1.00 75.38 226 MET A N 1
ATOM 1794 C CA . MET A 1 226 ? -0.897 -3.783 -14.197 1.00 75.38 226 MET A CA 1
ATOM 1795 C C . MET A 1 226 ? -0.015 -3.019 -13.208 1.00 75.38 226 MET A C 1
ATOM 1797 O O . MET A 1 226 ? 1.109 -3.444 -12.949 1.00 75.38 226 MET A O 1
ATOM 1801 N N . LEU A 1 227 ? -0.490 -1.901 -12.666 1.00 76.00 227 LEU A N 1
ATOM 1802 C CA . LEU A 1 227 ? 0.266 -1.025 -11.771 1.00 76.00 227 LEU A CA 1
ATOM 1803 C C . LEU A 1 227 ? -0.051 -1.250 -10.290 1.00 76.00 227 LEU A C 1
ATOM 1805 O O . LEU A 1 227 ? 0.709 -0.810 -9.429 1.00 76.00 227 LEU A O 1
ATOM 1809 N N . TRP A 1 228 ? -1.156 -1.926 -9.974 1.00 78.50 228 TRP A N 1
ATOM 1810 C CA . TRP A 1 228 ? -1.669 -2.021 -8.612 1.00 78.50 228 TRP A CA 1
ATOM 1811 C C . TRP A 1 228 ? -0.767 -2.886 -7.719 1.00 78.50 228 TRP A C 1
ATOM 1813 O O . TRP A 1 228 ? -0.819 -4.119 -7.749 1.00 78.50 228 TRP A O 1
ATOM 1823 N N . ASN A 1 229 ? 0.059 -2.231 -6.900 1.00 84.94 229 ASN A N 1
ATOM 1824 C CA . ASN A 1 229 ? 0.869 -2.856 -5.852 1.00 84.94 229 ASN A CA 1
ATOM 1825 C C . ASN A 1 229 ? 0.145 -2.772 -4.507 1.00 84.94 229 ASN A C 1
ATOM 1827 O O . ASN A 1 229 ? 0.502 -1.985 -3.626 1.00 84.94 229 ASN A O 1
ATOM 1831 N N . ASN A 1 230 ? -0.903 -3.572 -4.348 1.00 89.56 230 ASN A N 1
ATOM 1832 C CA . ASN A 1 230 ? -1.652 -3.645 -3.103 1.00 89.56 230 ASN A CA 1
ATOM 1833 C C . ASN A 1 230 ? -2.086 -5.092 -2.854 1.00 89.56 230 ASN A C 1
ATOM 1835 O O . ASN A 1 230 ? -2.655 -5.731 -3.734 1.00 89.56 230 ASN A O 1
ATOM 1839 N N . LEU A 1 231 ? -1.825 -5.602 -1.650 1.00 94.50 231 LEU A N 1
ATOM 1840 C CA . LEU A 1 231 ? -2.230 -6.954 -1.245 1.00 94.50 231 LEU A CA 1
ATOM 1841 C C . LEU A 1 231 ? -3.589 -6.979 -0.530 1.00 94.50 231 LEU A C 1
ATOM 1843 O O . LEU A 1 231 ? -4.148 -8.046 -0.307 1.00 94.50 231 LEU A O 1
ATOM 1847 N N . PHE A 1 232 ? -4.128 -5.815 -0.168 1.00 94.94 232 PHE A N 1
ATOM 1848 C CA . PHE A 1 232 ? -5.388 -5.678 0.559 1.00 94.94 232 PHE A CA 1
ATOM 1849 C C . PHE A 1 232 ? -6.590 -5.390 -0.336 1.00 94.94 232 PHE A C 1
ATOM 1851 O O . PHE A 1 232 ? -7.731 -5.582 0.082 1.00 94.94 232 PHE A O 1
ATOM 1858 N N . LYS A 1 233 ? -6.343 -4.859 -1.535 1.00 92.31 233 LYS A N 1
ATOM 1859 C CA . LYS A 1 233 ? -7.377 -4.392 -2.456 1.00 92.31 233 LYS A CA 1
ATOM 1860 C C . LYS A 1 233 ? -7.169 -4.981 -3.839 1.00 92.31 233 LYS A C 1
ATOM 1862 O O . LYS A 1 233 ? -6.033 -5.084 -4.294 1.00 92.31 233 LYS A O 1
ATOM 1867 N N . ARG A 1 234 ? -8.267 -5.271 -4.527 1.00 89.12 234 ARG A N 1
ATOM 1868 C CA . ARG A 1 234 ? -8.296 -5.595 -5.959 1.00 89.12 234 ARG A CA 1
ATOM 1869 C C . ARG A 1 234 ? -8.997 -4.482 -6.724 1.00 89.12 234 ARG A C 1
ATOM 1871 O O . ARG A 1 234 ? -9.730 -3.698 -6.130 1.00 89.12 234 ARG A O 1
ATOM 1878 N N . ILE A 1 235 ? -8.809 -4.427 -8.033 1.00 85.94 235 ILE A N 1
ATOM 1879 C CA . ILE A 1 235 ? -9.564 -3.485 -8.857 1.00 85.94 235 ILE A CA 1
ATOM 1880 C C . ILE A 1 235 ? -10.984 -4.002 -9.050 1.00 85.94 235 ILE A C 1
ATOM 1882 O O . ILE A 1 235 ? -11.199 -5.145 -9.449 1.00 85.94 235 ILE A O 1
ATOM 1886 N N . SER A 1 236 ? -11.956 -3.141 -8.773 1.00 83.31 236 SER A N 1
ATOM 1887 C CA . SER A 1 236 ? -13.354 -3.362 -9.104 1.00 83.31 236 SER A CA 1
ATOM 1888 C C . SER A 1 236 ? -13.568 -3.132 -10.595 1.00 83.31 236 SER A C 1
ATOM 1890 O O . SER A 1 236 ? -13.500 -1.999 -11.077 1.00 83.31 236 SER A O 1
ATOM 1892 N N . HIS A 1 237 ? -13.919 -4.182 -11.335 1.00 76.06 237 HIS A N 1
ATOM 1893 C CA . HIS A 1 237 ? -14.283 -4.045 -12.751 1.00 76.06 237 HIS A CA 1
ATOM 1894 C C . HIS A 1 237 ? -15.556 -3.205 -12.968 1.00 76.06 237 HIS A C 1
ATOM 1896 O O . HIS A 1 237 ? -15.809 -2.757 -14.082 1.00 76.06 237 HIS A O 1
ATOM 1902 N N . HIS A 1 238 ? -16.354 -2.970 -11.920 1.00 76.50 238 HIS A N 1
ATOM 1903 C CA . HIS A 1 238 ? -17.592 -2.194 -12.011 1.00 76.50 238 HIS A CA 1
ATOM 1904 C C . HIS A 1 238 ? -17.388 -0.691 -11.827 1.00 76.50 238 HIS A C 1
ATOM 1906 O O . HIS A 1 238 ? -18.119 0.098 -12.420 1.00 76.50 238 HIS A O 1
ATOM 1912 N N . ARG A 1 239 ? -16.440 -0.293 -10.973 1.00 72.62 239 ARG A N 1
ATOM 1913 C CA . ARG A 1 239 ? -16.250 1.110 -10.569 1.00 72.62 239 ARG A CA 1
ATOM 1914 C C . ARG A 1 239 ? -14.882 1.676 -10.939 1.00 72.62 239 ARG A C 1
ATOM 1916 O O . ARG A 1 239 ? -14.696 2.881 -10.814 1.00 72.62 239 ARG A O 1
ATOM 1923 N N . LEU A 1 240 ? -13.969 0.834 -11.436 1.00 74.50 240 LEU A N 1
ATOM 1924 C CA . LEU A 1 240 ? -12.576 1.195 -11.721 1.00 74.50 240 LEU A CA 1
ATOM 1925 C C . LEU A 1 240 ? -11.894 1.838 -10.500 1.00 74.50 240 LEU A C 1
ATOM 1927 O O . LEU A 1 240 ? -11.137 2.797 -10.626 1.00 74.50 240 LEU A O 1
ATOM 1931 N N . ASP A 1 241 ? -12.215 1.315 -9.316 1.00 78.50 241 ASP A N 1
ATOM 1932 C CA . ASP A 1 241 ? -11.679 1.712 -8.018 1.00 78.50 241 ASP A CA 1
ATOM 1933 C C . ASP A 1 241 ? -11.111 0.494 -7.266 1.00 78.50 241 ASP A C 1
ATOM 1935 O O . ASP A 1 241 ? -11.197 -0.649 -7.722 1.00 78.50 241 ASP A O 1
ATOM 1939 N N . GLY A 1 242 ? -10.470 0.741 -6.122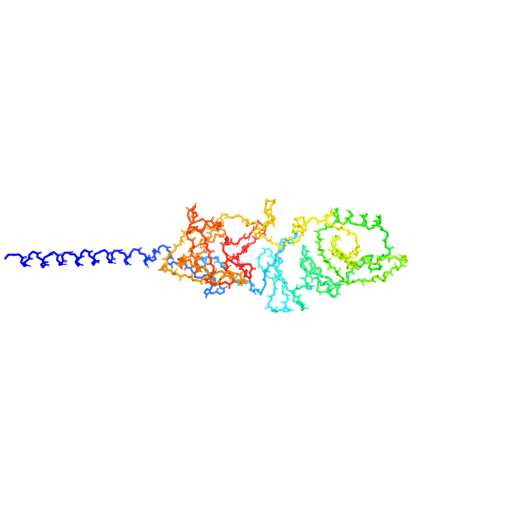 1.00 83.50 242 GLY A N 1
ATOM 1940 C CA . GLY A 1 242 ? -9.932 -0.318 -5.271 1.00 83.50 242 GLY A CA 1
ATOM 1941 C C . GLY A 1 242 ? -10.996 -0.891 -4.334 1.00 83.50 242 GLY A C 1
ATOM 1942 O O . GLY A 1 242 ? -11.379 -0.233 -3.369 1.00 83.50 242 GLY A O 1
ATOM 1943 N N . GLU A 1 243 ? -11.403 -2.139 -4.554 1.00 88.56 243 GLU A N 1
ATOM 1944 C CA . GLU A 1 243 ? -12.281 -2.907 -3.669 1.00 88.56 243 GLU A CA 1
ATOM 1945 C C . GLU A 1 243 ? -11.457 -3.650 -2.608 1.00 88.56 243 GLU A C 1
ATOM 1947 O O . GLU A 1 243 ? -10.486 -4.339 -2.931 1.00 88.56 243 GLU A O 1
ATOM 1952 N N . ILE A 1 244 ? -11.856 -3.547 -1.338 1.00 91.12 244 ILE A N 1
ATOM 1953 C CA . ILE A 1 244 ? -11.236 -4.292 -0.233 1.00 91.12 244 ILE A CA 1
ATOM 1954 C C . ILE A 1 244 ? -11.473 -5.794 -0.412 1.00 91.12 244 ILE A C 1
ATOM 1956 O O . ILE A 1 244 ? -12.601 -6.245 -0.608 1.00 91.12 244 ILE A O 1
ATOM 1960 N N . ILE A 1 245 ? -10.411 -6.586 -0.279 1.00 91.88 245 ILE A N 1
ATOM 1961 C CA . ILE A 1 245 ? -10.506 -8.044 -0.238 1.00 91.88 245 ILE A CA 1
ATOM 1962 C C . ILE A 1 245 ? -11.044 -8.443 1.141 1.00 91.88 245 ILE A C 1
ATOM 1964 O O . ILE A 1 245 ? -10.355 -8.314 2.153 1.00 91.88 245 ILE A O 1
ATOM 1968 N N . SER A 1 246 ? -12.294 -8.907 1.183 1.00 90.06 246 SER A N 1
ATOM 1969 C CA . SER A 1 246 ? -12.936 -9.355 2.423 1.00 90.06 246 SER A CA 1
ATOM 1970 C C . SER A 1 246 ? -12.210 -10.556 3.040 1.00 90.06 246 SER A C 1
ATOM 1972 O O . SER A 1 246 ? -11.681 -11.414 2.332 1.00 90.06 246 SER A O 1
ATOM 1974 N N . THR A 1 247 ? -12.209 -10.635 4.371 1.00 93.06 247 THR A N 1
ATOM 1975 C CA . THR A 1 247 ? -11.579 -11.722 5.125 1.00 93.06 247 THR A CA 1
ATOM 1976 C C . THR A 1 247 ? -12.419 -12.116 6.344 1.00 93.06 247 THR A C 1
ATOM 1978 O O . THR A 1 247 ? -12.973 -11.238 7.006 1.00 93.06 247 THR A O 1
ATOM 1981 N N . PRO A 1 248 ? -12.484 -13.411 6.706 1.00 93.31 248 PRO A N 1
ATOM 1982 C CA . PRO A 1 248 ? -13.107 -13.847 7.960 1.00 93.31 248 PRO A CA 1
ATOM 1983 C C . PRO A 1 248 ? -12.276 -13.482 9.204 1.00 93.31 248 PRO A C 1
ATOM 1985 O O . PRO A 1 248 ? -12.743 -13.622 10.334 1.00 93.31 248 PRO A O 1
ATOM 1988 N N . ASN A 1 249 ? -11.036 -13.017 9.016 1.00 96.44 249 ASN A N 1
ATOM 1989 C CA . ASN A 1 249 ? -10.119 -12.701 10.111 1.00 96.44 249 ASN A CA 1
ATOM 1990 C C . ASN A 1 249 ? -10.369 -11.326 10.746 1.00 96.44 249 ASN A C 1
ATOM 1992 O O . ASN A 1 249 ? -9.694 -10.973 11.710 1.00 96.44 249 ASN A O 1
ATOM 1996 N N . LEU A 1 250 ? -11.319 -10.550 10.223 1.00 95.62 250 LEU A N 1
ATOM 1997 C CA . LEU A 1 250 ? -11.724 -9.259 10.769 1.00 95.62 250 LEU A CA 1
ATOM 1998 C C . LEU A 1 250 ? -13.197 -9.319 11.156 1.00 95.62 250 LEU A C 1
ATOM 2000 O O . LEU A 1 250 ? -14.059 -9.459 10.294 1.00 95.62 250 LEU A O 1
ATOM 2004 N N . ASN A 1 251 ? -13.487 -9.177 12.448 1.00 95.69 251 ASN A N 1
ATOM 2005 C CA . ASN A 1 251 ? -14.857 -9.201 12.952 1.00 95.69 251 ASN A CA 1
ATOM 2006 C C . ASN A 1 251 ? -15.153 -7.922 13.733 1.00 95.69 251 ASN A C 1
ATOM 2008 O O . ASN A 1 251 ? -14.636 -7.719 14.832 1.00 95.69 251 ASN A O 1
ATOM 2012 N N . TYR A 1 252 ? -16.003 -7.060 13.179 1.00 95.62 252 TYR A N 1
ATOM 2013 C CA . TYR A 1 252 ? -16.473 -5.851 13.853 1.00 95.62 252 TYR A CA 1
ATOM 2014 C C . TYR A 1 252 ? -17.580 -6.225 14.843 1.00 95.62 252 TYR A C 1
ATOM 2016 O O . TYR A 1 252 ? -18.639 -6.713 14.452 1.00 95.62 252 TYR A O 1
ATOM 2024 N N . ARG A 1 253 ? -17.323 -6.038 16.140 1.00 95.81 253 ARG A N 1
ATOM 2025 C CA . ARG A 1 253 ? -18.156 -6.595 17.220 1.00 95.81 253 ARG A CA 1
ATOM 2026 C C . ARG A 1 253 ? -19.112 -5.588 17.820 1.00 95.81 253 ARG A C 1
ATOM 2028 O O . ARG A 1 253 ? -20.200 -5.953 18.240 1.00 95.81 253 ARG A O 1
ATOM 2035 N N . TYR A 1 254 ? -18.690 -4.333 17.936 1.00 95.88 254 TYR A N 1
ATOM 2036 C CA . TYR A 1 254 ? -19.497 -3.315 18.598 1.00 95.88 254 TYR A CA 1
ATOM 2037 C C . TYR A 1 254 ? -19.025 -1.910 18.258 1.00 95.88 254 TYR A C 1
ATOM 2039 O O . TYR A 1 254 ? -17.831 -1.679 18.089 1.00 95.88 254 TYR A O 1
ATOM 2047 N N . PHE A 1 255 ? -19.960 -0.966 18.217 1.00 95.50 255 PHE A N 1
ATOM 2048 C CA . PHE A 1 255 ? -19.656 0.456 18.186 1.00 95.50 255 PHE A CA 1
ATOM 2049 C C . PHE A 1 255 ? -20.245 1.115 19.433 1.00 95.50 255 PHE A C 1
ATOM 2051 O O . PHE A 1 255 ? -21.462 1.261 19.554 1.00 95.50 255 PHE A O 1
ATOM 2058 N N . HIS A 1 256 ? -19.385 1.487 20.379 1.00 95.12 256 HIS A N 1
ATOM 2059 C CA . HIS A 1 256 ? -19.814 2.194 21.582 1.00 95.12 256 HIS A CA 1
ATOM 2060 C C . HIS A 1 256 ? -19.950 3.681 21.265 1.00 95.12 256 HIS A C 1
ATOM 2062 O O . HIS A 1 256 ? -18.945 4.393 21.198 1.00 95.12 256 HIS A O 1
ATOM 2068 N N . LYS A 1 257 ? -21.186 4.128 21.029 1.00 94.75 257 LYS A N 1
ATOM 2069 C CA . LYS A 1 257 ? -21.497 5.539 20.794 1.00 94.75 257 LYS A CA 1
ATOM 2070 C C . LYS A 1 257 ? -21.258 6.346 22.066 1.00 94.75 257 LYS A C 1
ATOM 2072 O O . LYS A 1 257 ? -21.678 5.947 23.143 1.00 94.75 257 LYS A O 1
ATOM 2077 N N . LEU A 1 258 ? -20.632 7.499 21.903 1.00 92.31 258 LEU A N 1
ATOM 2078 C CA . LEU A 1 258 ? -20.561 8.561 22.894 1.00 92.31 258 LEU A CA 1
ATOM 2079 C C . LEU A 1 258 ? -21.591 9.642 22.546 1.00 92.31 258 LEU A C 1
ATOM 2081 O O . LEU A 1 258 ? -22.313 9.563 21.543 1.00 92.31 258 LEU A O 1
ATOM 2085 N N . LYS A 1 259 ? -21.635 10.692 23.370 1.00 91.06 259 LYS A N 1
ATOM 2086 C CA . LYS A 1 259 ? -22.549 11.818 23.185 1.00 91.06 259 LYS A CA 1
ATOM 2087 C C . LYS A 1 259 ? -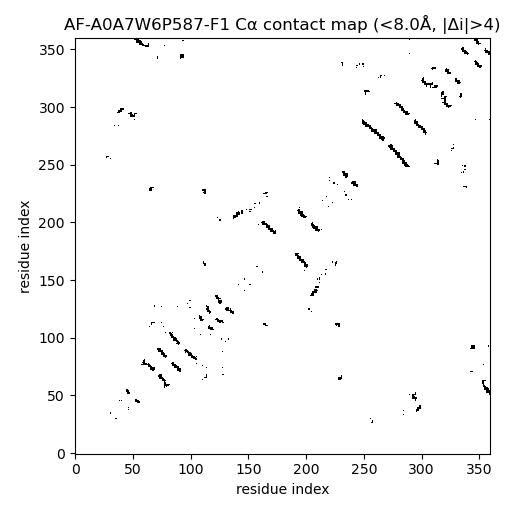22.439 12.406 21.764 1.00 91.06 259 LYS A C 1
ATOM 2089 O O . LYS A 1 259 ? -21.340 12.773 21.346 1.00 91.06 259 LYS A O 1
ATOM 2094 N N . PRO A 1 260 ? -23.562 12.558 21.038 1.00 92.62 260 PRO A N 1
ATOM 2095 C CA . PRO A 1 260 ? -23.559 13.090 19.681 1.00 92.62 260 PRO A CA 1
ATOM 2096 C C . PRO A 1 260 ? -23.061 14.533 19.622 1.00 92.62 260 PRO A C 1
ATOM 2098 O O . PRO A 1 260 ? -23.388 15.366 20.472 1.00 92.62 260 PRO A O 1
ATOM 2101 N N . GLU A 1 261 ? -22.364 14.850 18.538 1.00 93.19 261 GLU A N 1
ATOM 2102 C CA . GLU A 1 261 ? -21.847 16.175 18.223 1.00 93.19 261 GLU A CA 1
ATOM 2103 C C . GLU A 1 261 ? -22.510 16.727 16.955 1.00 93.19 261 GLU A C 1
ATOM 2105 O O . GLU A 1 261 ? -22.751 16.003 15.989 1.00 93.19 261 GLU A O 1
ATOM 2110 N N . LYS A 1 262 ? -22.783 18.037 16.927 1.00 92.88 262 LYS A N 1
ATOM 2111 C CA . LYS A 1 262 ? -23.111 18.750 15.685 1.00 92.88 262 LYS A CA 1
ATOM 2112 C C . LYS A 1 262 ? -21.824 19.315 15.103 1.00 92.88 262 LYS A C 1
ATOM 2114 O O . LYS A 1 262 ? -21.222 20.206 15.696 1.00 92.88 262 LYS A O 1
ATOM 2119 N N . VAL A 1 263 ? -21.424 18.814 13.942 1.00 90.38 263 VAL A N 1
ATOM 2120 C CA . VAL A 1 263 ? -20.190 19.202 13.261 1.00 90.38 263 VAL A CA 1
ATOM 2121 C C . VAL A 1 263 ? -20.538 20.006 12.018 1.00 90.38 263 VAL A C 1
ATOM 2123 O O . VAL A 1 263 ? -21.300 19.553 11.164 1.00 90.38 263 VAL A O 1
ATOM 2126 N N . ARG A 1 264 ? -19.978 21.214 11.921 1.00 88.94 264 ARG A N 1
ATOM 2127 C CA . ARG A 1 264 ? -20.088 22.060 10.733 1.00 88.94 264 ARG A CA 1
ATOM 2128 C C . ARG A 1 264 ? -18.898 21.798 9.821 1.00 88.94 264 ARG A C 1
ATOM 2130 O O . ARG A 1 264 ? -17.760 22.052 10.202 1.00 88.94 264 ARG A O 1
ATOM 2137 N N . PHE A 1 265 ? -19.177 21.348 8.611 1.00 85.62 265 PHE A N 1
ATOM 2138 C CA . PHE A 1 265 ? -18.196 21.197 7.552 1.00 85.62 265 PHE A CA 1
ATOM 2139 C C . PHE A 1 265 ? -18.202 22.438 6.659 1.00 85.62 265 PHE A C 1
ATOM 2141 O O . PHE A 1 265 ? -19.261 22.977 6.324 1.00 85.62 265 PHE A O 1
ATOM 2148 N N . SER A 1 266 ? -17.017 22.904 6.269 1.00 81.94 266 SER A N 1
ATOM 2149 C CA . SER A 1 266 ? -16.879 23.901 5.207 1.00 81.94 266 SER A CA 1
ATOM 2150 C C . SER A 1 266 ? -17.327 23.305 3.869 1.00 81.94 266 SER A C 1
ATOM 2152 O O . SER A 1 266 ? -17.154 22.107 3.638 1.00 81.94 266 SER A O 1
ATOM 2154 N N . GLY A 1 267 ? -17.886 24.130 2.981 1.00 76.38 267 GLY A N 1
ATOM 2155 C CA . GLY A 1 267 ? -18.114 23.721 1.595 1.00 76.38 267 GLY A CA 1
ATOM 2156 C C . GLY A 1 267 ? -16.778 23.438 0.904 1.00 76.38 267 GLY A C 1
ATOM 2157 O O . GLY A 1 267 ? -15.775 24.097 1.187 1.00 76.38 267 GLY A O 1
ATOM 2158 N N . GLY A 1 268 ? -16.738 22.416 0.050 1.00 68.25 268 GLY A N 1
ATOM 2159 C CA . GLY A 1 268 ? -15.525 22.043 -0.674 1.00 68.25 268 GLY A CA 1
ATOM 2160 C C . GLY A 1 268 ? -15.251 23.011 -1.822 1.00 68.25 268 GLY A C 1
ATOM 2161 O O . GLY A 1 268 ? -15.826 22.831 -2.884 1.00 68.25 268 GLY A O 1
ATOM 2162 N N . GLY A 1 269 ? -14.381 24.005 -1.605 1.00 66.25 269 GLY A N 1
ATOM 2163 C CA . GLY A 1 269 ? -13.898 24.942 -2.633 1.00 66.25 269 GLY A CA 1
ATOM 2164 C C . GLY A 1 269 ? -14.966 25.880 -3.235 1.00 66.25 269 GLY A C 1
ATOM 2165 O O . GLY A 1 269 ? -16.126 25.523 -3.416 1.00 66.25 269 GLY A O 1
ATOM 2166 N N . GLY A 1 270 ? -14.586 27.119 -3.565 1.00 69.56 270 GLY A N 1
ATOM 2167 C CA . GLY A 1 270 ? -15.506 28.112 -4.148 1.00 69.56 270 GLY A CA 1
ATOM 2168 C C . GLY A 1 270 ? -16.588 28.627 -3.179 1.00 69.56 270 GLY A C 1
ATOM 2169 O O . GLY A 1 270 ? -16.374 28.685 -1.972 1.00 69.56 270 GLY A O 1
ATOM 2170 N N . ASN A 1 271 ? -17.756 29.008 -3.718 1.00 75.44 271 ASN A N 1
ATOM 2171 C CA . ASN A 1 271 ? -18.910 29.551 -2.974 1.00 75.44 271 ASN A CA 1
ATOM 2172 C C . ASN A 1 271 ? -19.867 28.467 -2.430 1.00 75.44 271 ASN A C 1
ATOM 2174 O O . ASN A 1 271 ? -21.036 28.750 -2.160 1.00 75.44 271 ASN A O 1
ATOM 2178 N N . ALA A 1 272 ? -19.416 27.216 -2.297 1.00 79.75 272 ALA A N 1
ATOM 2179 C CA . ALA A 1 272 ? -20.262 26.146 -1.779 1.00 79.75 272 ALA A CA 1
ATOM 2180 C C . ALA A 1 272 ? -20.624 26.421 -0.303 1.00 79.75 272 ALA A C 1
ATOM 2182 O O . ALA A 1 272 ? -19.724 26.602 0.527 1.00 79.75 272 ALA A O 1
ATOM 2183 N N . PRO A 1 273 ? -21.918 26.452 0.066 1.00 81.38 273 PRO A N 1
ATOM 2184 C CA . PRO A 1 273 ? -22.303 26.646 1.454 1.00 81.38 273 PRO A CA 1
ATOM 2185 C C . PRO A 1 273 ? -21.821 25.462 2.298 1.00 81.38 273 PRO A C 1
ATOM 2187 O O . PRO A 1 273 ? -21.928 24.301 1.904 1.00 81.38 273 PRO A O 1
ATOM 2190 N N . GLY A 1 274 ? -21.288 25.759 3.483 1.00 83.38 274 GLY A N 1
ATOM 2191 C CA . GLY A 1 274 ? -21.000 24.723 4.470 1.00 83.38 274 GLY A CA 1
ATOM 2192 C C . GLY A 1 274 ? -22.280 24.029 4.935 1.00 83.38 274 GLY A C 1
ATOM 2193 O O . GLY A 1 274 ? -23.356 24.626 4.940 1.00 83.38 274 GLY A O 1
ATOM 2194 N N . PHE A 1 275 ? -22.156 22.785 5.379 1.00 86.62 275 PHE A N 1
ATOM 2195 C CA . PHE A 1 275 ? -23.270 21.982 5.880 1.00 86.62 275 PHE A CA 1
ATOM 2196 C C . PHE A 1 275 ? -22.993 21.518 7.310 1.00 86.62 275 PHE A C 1
ATOM 2198 O O . PHE A 1 275 ? -21.853 21.513 7.773 1.00 86.62 275 PHE A O 1
ATOM 2205 N N . THR A 1 276 ? -24.043 21.155 8.041 1.00 88.94 276 THR A N 1
ATOM 2206 C CA . THR A 1 276 ? -23.919 20.604 9.397 1.00 88.94 276 THR A CA 1
ATOM 2207 C C . THR A 1 276 ? -24.388 19.163 9.387 1.00 88.94 276 THR A C 1
ATOM 2209 O O . THR A 1 276 ? -25.459 18.882 8.857 1.00 88.94 276 THR A O 1
ATOM 2212 N N . LYS A 1 277 ? -23.611 18.267 9.994 1.00 88.94 277 LYS A N 1
ATOM 2213 C CA . LYS A 1 277 ? -24.014 16.884 10.255 1.00 88.94 277 LYS A CA 1
ATOM 2214 C C . LYS A 1 277 ? -24.009 16.602 11.746 1.00 88.94 277 LYS A C 1
ATOM 2216 O O . LYS A 1 277 ? -23.255 17.213 12.506 1.00 88.94 277 LYS A O 1
ATOM 2221 N N . ARG A 1 278 ? -24.854 15.665 12.161 1.00 92.62 278 ARG A N 1
ATOM 2222 C CA . ARG A 1 278 ? -24.773 15.061 13.487 1.00 92.62 278 ARG A CA 1
ATOM 2223 C C . ARG A 1 278 ? -23.870 13.839 13.378 1.00 92.62 278 ARG A C 1
ATOM 2225 O O . ARG A 1 278 ? -24.166 12.949 12.599 1.00 92.62 278 ARG A O 1
ATOM 2232 N N . LEU A 1 279 ? -22.787 13.816 14.144 1.00 94.19 279 LEU A N 1
ATOM 2233 C CA . LEU A 1 279 ? -21.880 12.676 14.216 1.00 94.19 279 LEU A CA 1
ATOM 2234 C C . LEU A 1 279 ? -21.898 12.094 15.623 1.00 94.19 279 LEU A C 1
ATOM 2236 O O . LEU A 1 279 ? -21.986 12.832 16.605 1.00 94.19 279 LEU A O 1
ATOM 2240 N N . TYR A 1 280 ? -21.775 10.778 15.716 1.00 94.62 280 TYR A N 1
ATOM 2241 C CA . TYR A 1 280 ? -21.604 10.072 16.978 1.00 94.62 280 TYR A CA 1
ATOM 2242 C C . TYR A 1 280 ? -20.131 9.685 17.118 1.00 94.62 280 TYR A C 1
ATOM 2244 O O . TYR A 1 280 ? -19.709 8.708 16.494 1.00 94.62 280 TYR A O 1
ATOM 2252 N N . PRO A 1 281 ? -19.318 10.431 17.889 1.00 95.31 281 PRO A N 1
ATOM 2253 C CA . PRO A 1 281 ? -18.014 9.920 18.289 1.00 95.31 281 PRO A CA 1
ATOM 2254 C C . PRO A 1 281 ? -18.208 8.593 19.029 1.00 95.31 281 PRO A C 1
ATOM 2256 O O . PRO A 1 281 ? -19.201 8.410 19.729 1.00 95.31 281 PRO A O 1
ATOM 2259 N N . GLY A 1 282 ? -17.288 7.653 18.873 1.00 95.25 282 GLY A N 1
ATOM 2260 C CA . GLY A 1 282 ? -17.423 6.343 19.492 1.00 95.25 282 GLY A CA 1
ATOM 2261 C C . GLY A 1 282 ? -16.244 5.430 19.231 1.00 95.25 282 GLY A C 1
ATOM 2262 O O . GLY A 1 282 ? -15.377 5.727 18.413 1.00 95.25 282 GLY A O 1
ATOM 2263 N N . TYR A 1 283 ? -16.206 4.313 19.949 1.00 96.06 283 TYR A N 1
ATOM 2264 C CA . TYR A 1 283 ? -15.161 3.310 19.787 1.00 96.06 283 TYR A CA 1
ATOM 2265 C C . TYR A 1 283 ? -15.679 2.129 18.971 1.00 96.06 283 TYR A C 1
ATOM 2267 O O . TYR A 1 283 ? -16.646 1.481 19.374 1.00 96.06 283 TYR A O 1
ATOM 2275 N N . LEU A 1 284 ? -15.012 1.829 17.855 1.00 96.38 284 LEU A N 1
ATOM 2276 C CA . LEU A 1 284 ? -15.235 0.614 17.077 1.00 96.38 284 LEU A CA 1
ATOM 2277 C C . LEU A 1 284 ? -14.390 -0.523 17.655 1.00 96.38 284 LEU A C 1
ATOM 2279 O O . LEU A 1 284 ? -13.165 -0.480 17.586 1.00 96.38 284 LEU A O 1
ATOM 2283 N N . PHE A 1 285 ? -15.045 -1.546 18.195 1.00 96.81 285 PHE A N 1
ATOM 2284 C CA . PHE A 1 285 ? -14.437 -2.747 18.762 1.00 96.81 285 PHE A CA 1
ATOM 2285 C C . PHE A 1 285 ? -14.353 -3.836 17.702 1.00 96.81 285 PHE A C 1
ATOM 2287 O O . PHE A 1 285 ? -15.365 -4.223 17.114 1.00 96.81 285 PHE A O 1
ATOM 2294 N N . THR A 1 286 ? -13.147 -4.337 17.465 1.00 96.31 286 THR A N 1
ATOM 2295 C CA . THR A 1 286 ? -12.858 -5.290 16.395 1.00 96.31 286 THR A CA 1
ATOM 2296 C C . THR A 1 286 ? -11.967 -6.413 16.893 1.00 96.31 286 THR A C 1
ATOM 2298 O O . THR A 1 286 ? -10.966 -6.178 17.570 1.00 96.31 286 THR A O 1
ATOM 2301 N N . ASP A 1 287 ? -12.337 -7.631 16.524 1.00 96.44 287 ASP A N 1
ATOM 2302 C CA . ASP A 1 287 ? -11.533 -8.827 16.713 1.00 96.44 287 ASP A CA 1
ATOM 2303 C C . ASP A 1 287 ? -10.709 -9.062 15.443 1.00 96.44 287 ASP A C 1
ATOM 2305 O O . ASP A 1 287 ? -11.264 -9.183 14.347 1.00 96.44 287 ASP A O 1
ATOM 2309 N N . VAL A 1 288 ? -9.387 -9.132 15.594 1.00 97.00 288 VAL A N 1
ATOM 2310 C CA . VAL A 1 288 ? -8.455 -9.515 14.530 1.00 97.00 288 VAL A CA 1
ATOM 2311 C C . VAL A 1 288 ? -7.943 -10.914 14.833 1.00 97.00 288 VAL A C 1
ATOM 2313 O O . VAL A 1 288 ? -7.151 -11.117 15.755 1.00 97.00 288 VAL A O 1
ATOM 2316 N N . VAL A 1 289 ? -8.434 -11.889 14.078 1.00 96.44 289 VAL A N 1
ATOM 2317 C CA . VAL A 1 289 ? -8.112 -13.303 14.261 1.00 96.44 289 VAL A CA 1
ATOM 2318 C C . VAL A 1 289 ? -6.824 -13.627 13.514 1.00 96.44 289 VAL A C 1
ATOM 2320 O O . VAL A 1 289 ? -6.649 -13.292 12.340 1.00 96.44 289 VAL A O 1
ATOM 2323 N N . PHE A 1 290 ? -5.905 -14.299 14.195 1.00 96.06 290 PHE A N 1
ATOM 2324 C CA . PHE A 1 290 ? -4.711 -14.842 13.569 1.00 96.06 290 PHE A CA 1
ATOM 2325 C C . PHE A 1 290 ? -4.409 -16.210 14.166 1.00 96.06 290 PHE A C 1
ATOM 2327 O O . PHE A 1 290 ? -4.117 -16.339 15.355 1.00 96.06 290 PHE A O 1
ATOM 2334 N N . ARG A 1 291 ? -4.487 -17.243 13.318 1.00 91.00 291 ARG A N 1
ATOM 2335 C CA . ARG A 1 291 ? -4.394 -18.650 13.729 1.00 91.00 291 ARG A CA 1
ATOM 2336 C C . ARG A 1 291 ? -5.415 -18.953 14.834 1.00 91.00 291 ARG A C 1
ATOM 2338 O O . ARG A 1 291 ? -6.610 -18.826 14.593 1.00 91.00 291 ARG A O 1
ATOM 2345 N N . ASN A 1 292 ? -4.947 -19.334 16.020 1.00 91.00 292 ASN A N 1
ATOM 2346 C CA . ASN A 1 292 ? -5.788 -19.753 17.139 1.00 91.00 292 ASN A CA 1
ATOM 2347 C C . ASN A 1 292 ? -5.989 -18.645 18.187 1.00 91.00 292 ASN A C 1
ATOM 2349 O O . ASN A 1 292 ? -6.596 -18.905 19.221 1.00 91.00 292 ASN A O 1
ATOM 2353 N N . ASP A 1 293 ? -5.493 -17.432 17.929 1.00 95.00 293 ASP A N 1
ATOM 2354 C CA . ASP A 1 293 ? -5.597 -16.287 18.833 1.00 95.00 293 ASP A CA 1
ATOM 2355 C C . ASP A 1 293 ? -6.362 -15.123 18.197 1.00 95.00 293 ASP A C 1
ATOM 2357 O O . ASP A 1 293 ? -6.599 -15.057 16.988 1.00 95.00 293 ASP A O 1
ATOM 2361 N N . THR A 1 294 ? -6.778 -14.180 19.042 1.00 95.44 294 THR A N 1
ATOM 2362 C CA . THR A 1 294 ? -7.541 -12.998 18.631 1.00 95.44 294 THR A CA 1
ATOM 2363 C C . THR A 1 294 ? -7.004 -11.753 19.308 1.00 95.44 294 THR A C 1
ATOM 2365 O O . THR A 1 294 ? -7.035 -11.639 20.534 1.00 95.44 294 THR A O 1
ATOM 2368 N N . ILE A 1 295 ? -6.562 -10.784 18.515 1.00 95.81 295 ILE A N 1
ATOM 2369 C CA . ILE A 1 295 ? -6.209 -9.451 18.993 1.00 95.81 295 ILE A CA 1
ATOM 2370 C C . ILE A 1 295 ? -7.487 -8.614 19.075 1.00 95.81 295 ILE A C 1
ATOM 2372 O O . ILE A 1 295 ? -8.224 -8.485 18.102 1.00 95.81 295 ILE A O 1
ATOM 2376 N N . LYS A 1 296 ? -7.740 -8.036 20.250 1.00 95.56 296 LYS A N 1
ATOM 2377 C CA . LYS A 1 296 ? -8.930 -7.229 20.539 1.00 95.56 296 LYS A CA 1
ATOM 2378 C C . LYS A 1 296 ? -8.590 -5.745 20.472 1.00 95.56 296 LYS A C 1
ATOM 2380 O O . LYS A 1 296 ? -7.924 -5.224 21.369 1.00 95.56 296 LYS A O 1
ATOM 2385 N N . LEU A 1 297 ? -9.045 -5.075 19.416 1.00 95.88 297 LEU A N 1
ATOM 2386 C CA . LEU A 1 297 ? -8.719 -3.682 19.102 1.00 95.88 297 LEU A CA 1
ATOM 2387 C C . LEU A 1 297 ? -9.922 -2.763 19.245 1.00 95.88 297 LEU A C 1
ATOM 2389 O O . LEU A 1 297 ? -11.022 -3.099 18.811 1.00 95.88 297 LEU A O 1
ATOM 2393 N N . LYS A 1 298 ? -9.701 -1.563 19.771 1.00 95.38 298 LYS A N 1
ATOM 2394 C CA . LYS A 1 298 ? -10.649 -0.459 19.657 1.00 95.38 298 LYS A CA 1
ATOM 2395 C C . LYS A 1 298 ? -10.006 0.744 18.981 1.00 95.38 298 LYS A C 1
ATOM 2397 O O . LYS A 1 298 ? -8.839 1.041 19.223 1.00 95.38 298 LYS A O 1
ATOM 2402 N N . GLU A 1 299 ? -10.776 1.450 18.169 1.00 95.44 299 GLU A N 1
ATOM 2403 C CA . GLU A 1 299 ? -10.361 2.697 17.519 1.00 95.44 299 GLU A CA 1
ATOM 2404 C C . GLU A 1 299 ? -11.452 3.751 17.701 1.00 95.44 299 GLU A C 1
ATOM 2406 O O . GLU A 1 299 ? -12.640 3.435 17.623 1.00 95.44 299 GLU A O 1
ATOM 2411 N N . LEU A 1 300 ? -11.050 4.992 17.985 1.00 94.69 300 LEU A N 1
ATOM 2412 C CA . LEU A 1 300 ? -11.971 6.121 18.050 1.00 94.69 300 LEU A CA 1
ATOM 2413 C C . LEU A 1 300 ? -12.351 6.542 16.627 1.00 94.69 300 LEU A C 1
ATOM 2415 O O . LEU A 1 300 ? -11.481 6.863 15.822 1.00 94.69 300 LEU A O 1
ATOM 2419 N N . MET A 1 301 ? -13.645 6.595 16.342 1.00 94.75 301 MET A N 1
ATOM 2420 C CA . MET A 1 301 ? -14.190 7.022 15.056 1.00 94.75 301 MET A CA 1
ATOM 2421 C C . MET A 1 301 ? -15.426 7.904 15.257 1.00 94.75 301 MET A C 1
ATOM 2423 O O . MET A 1 301 ? -15.935 8.059 16.369 1.00 94.75 301 MET A O 1
ATOM 2427 N N . TYR A 1 302 ? -15.917 8.472 14.162 1.00 94.88 302 TYR A N 1
ATOM 2428 C CA . TYR A 1 302 ? -17.144 9.253 14.104 1.00 94.88 302 TYR A CA 1
ATOM 2429 C C . TYR A 1 302 ? -18.135 8.547 13.188 1.00 94.88 302 TYR A C 1
ATOM 2431 O O . TYR A 1 302 ? -17.861 8.366 12.004 1.00 94.88 302 TYR A O 1
ATOM 2439 N N . LEU A 1 303 ? -19.272 8.145 13.745 1.00 95.12 303 LEU A N 1
ATOM 2440 C CA . LEU A 1 303 ? -20.347 7.490 13.017 1.00 95.12 303 LEU A CA 1
ATOM 2441 C C . LEU A 1 303 ? -21.345 8.520 12.484 1.00 95.12 303 LEU A C 1
ATOM 2443 O O . LEU A 1 303 ? -21.859 9.352 13.235 1.00 95.12 303 LEU A O 1
ATOM 2447 N N . ASP A 1 304 ? -21.632 8.413 11.195 1.00 93.50 304 ASP A N 1
ATOM 2448 C CA . ASP A 1 304 ? -22.753 9.042 10.510 1.00 93.50 304 ASP A CA 1
ATOM 2449 C C . ASP A 1 304 ? -23.790 7.964 10.175 1.00 93.50 304 ASP A C 1
ATOM 2451 O O . ASP A 1 304 ? -23.569 7.124 9.302 1.00 93.50 304 ASP A O 1
ATOM 2455 N N . GLU A 1 305 ? -24.907 7.968 10.898 1.00 91.56 305 GLU A N 1
ATOM 2456 C CA . GLU A 1 305 ? -25.981 6.984 10.717 1.00 91.56 305 GLU A CA 1
ATOM 2457 C C . GLU A 1 305 ? -26.832 7.257 9.473 1.00 91.56 305 GLU A C 1
ATOM 2459 O O . GLU A 1 305 ? -27.503 6.352 8.992 1.00 91.56 305 GLU A O 1
ATOM 2464 N N . ASP A 1 306 ? -26.794 8.475 8.924 1.00 87.69 306 ASP A N 1
ATOM 2465 C CA . ASP A 1 306 ? -27.635 8.857 7.785 1.00 87.69 306 ASP A CA 1
ATOM 2466 C C . ASP A 1 306 ? -27.047 8.366 6.446 1.00 87.69 306 ASP A C 1
ATOM 2468 O O . ASP A 1 306 ? -27.688 8.459 5.396 1.00 87.69 306 ASP A O 1
ATOM 2472 N N . TRP A 1 307 ? -25.811 7.854 6.454 1.00 81.94 307 TRP A N 1
ATOM 2473 C CA . TRP A 1 307 ? -25.071 7.471 5.255 1.00 81.94 307 TRP A CA 1
ATOM 2474 C C . TRP A 1 307 ? -24.524 6.046 5.366 1.00 81.94 307 TRP A C 1
ATOM 2476 O O . TRP A 1 307 ? -23.598 5.797 6.119 1.00 81.94 307 TRP A O 1
ATOM 2486 N N . HIS A 1 308 ? -24.988 5.104 4.544 1.00 78.38 308 HIS A N 1
ATOM 2487 C CA . HIS A 1 308 ? -24.605 3.682 4.635 1.00 78.38 308 HIS A CA 1
ATOM 2488 C C . HIS A 1 308 ? -23.625 3.229 3.539 1.00 78.38 308 HIS A C 1
ATOM 2490 O O . HIS A 1 308 ? -23.924 2.327 2.762 1.00 78.38 308 HIS A O 1
ATOM 2496 N N . ALA A 1 309 ? -22.451 3.860 3.442 1.00 73.50 309 ALA A N 1
ATOM 2497 C CA . ALA A 1 309 ? -21.451 3.506 2.419 1.00 73.50 309 ALA A CA 1
ATOM 2498 C C . ALA A 1 309 ? -20.250 2.705 2.935 1.00 73.50 309 ALA A C 1
ATOM 2500 O O . ALA A 1 309 ? -19.445 2.263 2.121 1.00 73.50 309 ALA A O 1
ATOM 2501 N N . SER A 1 310 ? -20.103 2.513 4.250 1.00 74.44 310 SER A N 1
ATOM 2502 C CA . SER A 1 310 ? -18.996 1.707 4.782 1.00 74.44 310 SER A CA 1
ATOM 2503 C C . SER A 1 310 ? -19.251 0.215 4.552 1.00 74.44 310 SER A C 1
ATOM 2505 O O . SER A 1 310 ? -20.390 -0.240 4.676 1.00 74.44 310 SER A O 1
ATOM 2507 N N . ALA A 1 311 ? -18.197 -0.558 4.270 1.00 77.50 311 ALA A N 1
ATOM 2508 C CA . ALA A 1 311 ? -18.268 -2.021 4.236 1.00 77.50 311 ALA A CA 1
ATOM 2509 C C . ALA A 1 311 ? -18.239 -2.643 5.649 1.00 77.50 311 ALA A C 1
ATOM 2511 O O . ALA A 1 311 ? -18.324 -3.861 5.802 1.00 77.50 311 ALA A O 1
ATOM 2512 N N . ILE A 1 312 ? -18.123 -1.817 6.694 1.00 87.81 312 ILE A N 1
ATOM 2513 C CA . ILE A 1 312 ? -18.116 -2.249 8.089 1.00 87.81 312 ILE A CA 1
ATOM 2514 C C . ILE A 1 312 ? -19.531 -2.654 8.515 1.00 87.81 312 ILE A C 1
ATOM 2516 O O . ILE A 1 312 ? -20.437 -1.826 8.625 1.00 87.81 312 ILE A O 1
ATOM 2520 N N . ALA A 1 313 ? -19.697 -3.943 8.807 1.00 90.50 313 ALA A N 1
ATOM 2521 C CA . ALA A 1 313 ? -20.909 -4.506 9.384 1.00 90.50 313 ALA A CA 1
ATOM 2522 C C . ALA A 1 313 ? -20.631 -4.982 10.815 1.00 90.50 313 ALA A C 1
ATOM 2524 O O . ALA A 1 313 ? -19.868 -5.926 11.023 1.00 90.50 313 ALA A O 1
ATOM 2525 N N . VAL A 1 314 ? -21.249 -4.330 11.799 1.00 91.31 314 VAL A N 1
ATOM 2526 C CA . VAL A 1 314 ? -21.143 -4.698 13.215 1.00 91.31 314 VAL A CA 1
ATOM 2527 C C . VAL A 1 314 ? -22.146 -5.804 13.505 1.00 91.31 314 VAL A C 1
ATOM 2529 O O . VAL A 1 314 ? -23.345 -5.604 13.323 1.00 91.31 314 VAL A O 1
ATOM 2532 N N . ASP A 1 315 ? -21.651 -6.981 13.898 1.00 84.69 315 ASP A N 1
ATOM 2533 C CA . ASP A 1 315 ? -22.456 -8.204 14.058 1.00 84.69 315 ASP A CA 1
ATOM 2534 C C . ASP A 1 315 ? -23.402 -8.453 12.852 1.00 84.69 315 ASP A C 1
ATOM 2536 O O . ASP A 1 315 ? -24.562 -8.841 12.988 1.00 84.69 315 ASP A O 1
ATOM 2540 N N . GLY A 1 316 ? -22.892 -8.200 11.639 1.00 84.56 316 GLY A N 1
ATOM 2541 C CA . GLY A 1 316 ? -23.613 -8.403 10.377 1.00 84.56 316 GLY A CA 1
ATOM 2542 C C . GLY A 1 316 ? -24.554 -7.265 9.964 1.00 84.56 316 GLY A C 1
ATOM 2543 O O . GLY A 1 316 ? -25.161 -7.348 8.899 1.00 84.56 316 GLY A O 1
ATOM 2544 N N . GLN A 1 317 ? -24.657 -6.189 10.748 1.00 90.06 317 GLN A N 1
ATOM 2545 C CA . GLN A 1 317 ? -25.499 -5.033 10.434 1.00 90.06 317 GLN A CA 1
ATOM 2546 C C . GLN A 1 317 ? -24.659 -3.817 10.038 1.00 90.06 317 GLN A C 1
ATOM 2548 O O . GLN A 1 317 ? -23.724 -3.430 10.740 1.00 90.06 317 GLN A O 1
ATOM 2553 N N . ASN A 1 318 ? -25.002 -3.186 8.914 1.00 90.69 318 ASN A N 1
ATOM 2554 C CA . ASN A 1 318 ? -24.416 -1.903 8.539 1.00 90.69 318 ASN A CA 1
ATOM 2555 C C . ASN A 1 318 ? -24.980 -0.810 9.456 1.00 90.69 318 ASN A C 1
ATOM 2557 O O . ASN A 1 318 ? -26.185 -0.567 9.463 1.00 90.69 318 ASN A O 1
ATOM 2561 N N . ILE A 1 319 ? -24.106 -0.160 10.221 1.00 91.50 319 ILE A N 1
ATOM 2562 C CA . ILE A 1 319 ? -24.497 0.852 11.212 1.00 91.50 319 ILE A CA 1
ATOM 2563 C C . ILE A 1 319 ? -24.417 2.292 10.686 1.00 91.50 319 ILE A C 1
ATOM 2565 O O . ILE A 1 319 ? -24.761 3.212 11.420 1.00 91.50 319 ILE A O 1
ATOM 2569 N N . GLY A 1 320 ? -23.958 2.493 9.447 1.00 92.50 320 GLY A N 1
ATOM 2570 C CA . GLY A 1 320 ? -23.705 3.806 8.852 1.00 92.50 320 GLY A CA 1
ATOM 2571 C C . GLY A 1 320 ? -22.278 3.943 8.315 1.00 92.50 320 GLY A C 1
ATOM 2572 O O . GLY A 1 320 ? -21.567 2.961 8.095 1.00 92.50 320 GLY A O 1
ATOM 2573 N N . ALA A 1 321 ? -21.848 5.180 8.093 1.00 92.56 321 ALA A N 1
ATOM 2574 C CA . ALA A 1 321 ? -20.527 5.521 7.591 1.00 92.56 321 ALA A CA 1
ATOM 2575 C C . ALA A 1 321 ? -19.627 5.912 8.754 1.00 92.56 321 ALA A C 1
ATOM 2577 O O . ALA A 1 321 ? -20.025 6.652 9.650 1.00 92.56 321 ALA A O 1
ATOM 2578 N N . LEU A 1 322 ? -18.388 5.437 8.712 1.00 93.75 322 LEU A N 1
ATOM 2579 C CA . LEU A 1 322 ? -17.390 5.741 9.723 1.00 93.75 322 LEU A CA 1
ATOM 2580 C C . LEU A 1 322 ? -16.347 6.699 9.153 1.00 93.75 322 LEU A C 1
ATOM 2582 O O . LEU A 1 322 ? -15.883 6.543 8.021 1.00 93.75 322 LEU A O 1
ATOM 2586 N N . TYR A 1 323 ? -15.975 7.689 9.957 1.00 92.38 323 TYR A N 1
ATOM 2587 C CA . TYR A 1 323 ? -14.940 8.669 9.649 1.00 92.38 323 TYR A CA 1
ATOM 2588 C C . TYR A 1 323 ? -13.875 8.665 10.745 1.00 92.38 323 TYR A C 1
ATOM 2590 O O . TYR A 1 323 ? -14.186 8.511 11.926 1.00 92.38 323 TYR A O 1
ATOM 2598 N N . ARG A 1 324 ? -12.611 8.889 10.377 1.00 91.06 324 ARG A N 1
ATOM 2599 C CA . ARG A 1 324 ? -11.514 9.042 11.358 1.00 91.06 324 ARG A CA 1
ATOM 2600 C C . ARG A 1 324 ? -11.404 10.453 11.909 1.00 91.06 324 ARG A C 1
ATOM 2602 O O . ARG A 1 324 ? -10.814 10.675 12.960 1.00 91.06 324 ARG A O 1
ATOM 2609 N N . ASN A 1 325 ? -11.917 11.428 11.167 1.00 90.31 325 ASN A N 1
ATOM 2610 C CA . ASN A 1 325 ? -11.836 12.836 11.510 1.00 90.31 325 ASN A CA 1
ATOM 2611 C C . ASN A 1 325 ? -13.209 13.508 11.379 1.00 90.31 325 ASN A C 1
ATOM 2613 O O . ASN A 1 325 ? -14.157 12.961 10.819 1.00 90.31 325 ASN A O 1
ATOM 2617 N N . LYS A 1 326 ? -13.290 14.724 11.915 1.00 89.81 326 LYS A N 1
ATOM 2618 C CA . LYS A 1 326 ? -14.465 15.600 11.834 1.00 89.81 326 LYS A CA 1
ATOM 2619 C C . LYS A 1 326 ? -14.148 16.934 11.149 1.00 89.81 326 LYS A C 1
ATOM 2621 O O . LYS A 1 326 ? -14.778 17.948 11.430 1.00 89.81 326 LYS A O 1
ATOM 2626 N N . VAL A 1 327 ? -13.128 16.941 10.289 1.00 86.81 327 VAL A N 1
ATOM 2627 C CA . VAL A 1 327 ? -12.635 18.117 9.551 1.00 86.81 327 VAL A CA 1
ATOM 2628 C C . VAL A 1 327 ? -12.530 17.792 8.063 1.00 86.81 327 VAL A C 1
ATOM 2630 O O . VAL A 1 327 ? -12.427 16.625 7.703 1.00 86.81 327 VAL A O 1
ATOM 2633 N N . GLN A 1 328 ? -12.571 18.811 7.201 1.00 83.06 328 GLN A N 1
ATOM 2634 C CA . GLN A 1 328 ? -12.362 18.633 5.761 1.00 83.06 328 GLN A CA 1
ATOM 2635 C C . GLN A 1 328 ? -10.856 18.537 5.429 1.00 83.06 328 GLN A C 1
ATOM 2637 O O . GLN A 1 328 ? -10.078 19.299 6.006 1.00 83.06 328 GLN A O 1
ATOM 2642 N N . PRO A 1 329 ? -10.443 17.672 4.482 1.00 85.25 329 PRO A N 1
ATOM 2643 C CA . PRO A 1 329 ? -11.255 16.640 3.835 1.00 85.25 329 PRO A CA 1
ATOM 2644 C C . PRO A 1 329 ? -11.632 15.513 4.813 1.00 85.25 329 PRO A C 1
ATOM 2646 O O . PRO A 1 329 ? -10.820 15.107 5.651 1.00 85.25 329 PRO A O 1
ATOM 2649 N N . ILE A 1 330 ? -12.869 15.014 4.699 1.00 84.62 330 ILE A N 1
ATOM 2650 C CA . ILE A 1 330 ? -13.347 13.898 5.526 1.00 84.62 330 ILE A CA 1
ATOM 2651 C C . ILE A 1 330 ? -12.518 12.651 5.207 1.00 84.62 330 ILE A C 1
ATOM 2653 O O . ILE A 1 330 ? -12.415 12.227 4.058 1.00 84.62 330 ILE A O 1
ATOM 2657 N N . ALA A 1 331 ? -11.945 12.047 6.243 1.00 88.19 331 ALA A N 1
ATOM 2658 C CA . ALA A 1 331 ? -11.197 10.804 6.146 1.00 88.19 331 ALA A CA 1
ATOM 2659 C C . ALA A 1 331 ? -12.156 9.618 6.313 1.00 88.19 331 ALA A C 1
ATOM 2661 O O . ALA A 1 331 ? -12.403 9.155 7.432 1.00 88.19 331 ALA A O 1
ATOM 2662 N N . HIS A 1 332 ? -12.714 9.168 5.187 1.00 88.50 332 HIS A N 1
ATOM 2663 C CA . HIS A 1 332 ? -13.620 8.025 5.115 1.00 88.50 332 HIS A CA 1
ATOM 2664 C C . HIS A 1 332 ? -12.954 6.724 5.577 1.00 88.50 332 HIS A C 1
ATOM 2666 O O . HIS A 1 332 ? -11.747 6.523 5.413 1.00 88.50 332 HIS A O 1
ATOM 2672 N N . MET A 1 333 ? -13.760 5.844 6.172 1.00 89.88 333 MET A N 1
ATOM 2673 C CA . MET A 1 333 ? -13.344 4.516 6.594 1.00 89.88 333 MET A CA 1
ATOM 2674 C C . MET A 1 333 ? -14.191 3.434 5.921 1.00 89.88 333 MET A C 1
ATOM 2676 O O . MET A 1 333 ? -15.316 3.139 6.335 1.00 89.88 333 MET A O 1
ATOM 2680 N N . ASP A 1 334 ? -13.613 2.820 4.892 1.00 87.88 334 ASP A N 1
ATOM 2681 C CA . ASP A 1 334 ? -14.255 1.734 4.145 1.00 87.88 334 ASP A CA 1
ATOM 2682 C C . ASP A 1 334 ? -14.182 0.403 4.905 1.00 87.88 334 ASP A C 1
ATOM 2684 O O . ASP A 1 334 ? -15.104 -0.404 4.831 1.00 87.88 334 ASP A O 1
ATOM 2688 N N . GLY A 1 335 ? -13.107 0.190 5.671 1.00 91.62 335 GLY A N 1
ATOM 2689 C CA . GLY A 1 335 ? -12.848 -1.030 6.432 1.00 91.62 335 GLY A CA 1
ATOM 2690 C C . GLY A 1 335 ? -11.379 -1.154 6.831 1.00 91.62 335 GLY A C 1
ATOM 2691 O O . GLY A 1 335 ? -10.510 -0.499 6.252 1.00 91.62 335 GLY A O 1
ATOM 2692 N N . TYR A 1 336 ? -11.091 -1.990 7.829 1.00 94.50 336 TYR A N 1
ATOM 2693 C CA . TYR A 1 336 ? -9.725 -2.455 8.061 1.00 94.50 336 TYR A CA 1
ATOM 2694 C C . TYR A 1 336 ? -9.281 -3.377 6.931 1.00 94.50 336 TYR A C 1
ATOM 2696 O O . TYR A 1 336 ? -10.083 -4.060 6.294 1.00 94.50 336 TYR A O 1
ATOM 2704 N N . LEU A 1 337 ? -7.975 -3.397 6.710 1.00 95.56 337 LEU A N 1
ATOM 2705 C CA . LEU A 1 337 ? -7.323 -4.165 5.671 1.00 95.56 337 LEU A CA 1
ATOM 2706 C C . LEU A 1 337 ? -6.483 -5.263 6.313 1.00 95.56 337 LEU A C 1
ATOM 2708 O O . LEU A 1 337 ? -5.790 -5.035 7.308 1.00 95.56 337 LEU A O 1
ATOM 2712 N N . TYR A 1 338 ? -6.539 -6.460 5.742 1.00 97.38 338 TYR A N 1
ATOM 2713 C CA . TYR A 1 338 ? -5.836 -7.621 6.268 1.00 97.38 338 TYR A CA 1
ATOM 2714 C C . TYR A 1 338 ? -5.361 -8.512 5.130 1.00 97.38 338 TYR A C 1
ATOM 2716 O O . TYR A 1 338 ? -6.090 -8.738 4.167 1.00 97.38 338 TYR A O 1
ATOM 2724 N N . TYR A 1 339 ? -4.153 -9.051 5.260 1.00 97.69 339 TYR A N 1
ATOM 2725 C CA . TYR A 1 339 ? -3.596 -9.974 4.283 1.00 97.69 339 TYR A CA 1
ATOM 2726 C C . TYR A 1 339 ? -2.749 -11.058 4.951 1.00 97.69 339 TYR A C 1
ATOM 2728 O O . TYR A 1 339 ? -1.897 -10.780 5.791 1.00 97.69 339 TYR A O 1
ATOM 2736 N N . THR A 1 340 ? -2.953 -12.306 4.541 1.00 96.88 340 THR A N 1
ATOM 2737 C CA . THR A 1 340 ? -2.086 -13.449 4.847 1.00 96.88 340 THR A CA 1
ATOM 2738 C C . THR A 1 340 ? -2.268 -14.507 3.757 1.00 96.88 340 THR A C 1
ATOM 2740 O O . THR A 1 340 ? -3.218 -14.433 2.976 1.00 96.88 340 THR A O 1
ATOM 2743 N N . ASN A 1 341 ? -1.381 -15.497 3.694 1.00 95.31 341 ASN A N 1
ATOM 2744 C CA . ASN A 1 341 ? -1.561 -16.682 2.859 1.00 95.31 341 ASN A CA 1
ATOM 2745 C C . ASN A 1 341 ? -0.867 -17.899 3.497 1.00 95.31 341 ASN A C 1
ATOM 2747 O O . ASN A 1 341 ? -0.132 -17.764 4.474 1.00 95.31 341 ASN A O 1
ATOM 2751 N N . ASN A 1 342 ? -1.069 -19.086 2.921 1.00 95.56 342 ASN A N 1
ATOM 2752 C CA . ASN A 1 342 ? -0.589 -20.354 3.486 1.00 95.56 342 ASN A CA 1
ATOM 2753 C C . ASN A 1 342 ? 0.943 -20.488 3.569 1.00 95.56 342 ASN A C 1
ATOM 2755 O O . ASN A 1 342 ? 1.438 -21.366 4.272 1.00 95.56 342 ASN A O 1
ATOM 2759 N N . HIS A 1 343 ? 1.696 -19.647 2.862 1.00 97.12 343 HIS A N 1
ATOM 2760 C CA . HIS A 1 343 ? 3.157 -19.633 2.899 1.00 97.12 343 HIS A CA 1
ATOM 2761 C C . HIS A 1 343 ? 3.719 -18.645 3.926 1.00 97.12 343 HIS A C 1
ATOM 2763 O O . HIS A 1 343 ? 4.920 -18.671 4.182 1.00 97.12 343 HIS A O 1
ATOM 2769 N N . LEU A 1 344 ? 2.885 -17.788 4.521 1.00 97.50 344 LEU A N 1
ATOM 2770 C CA . LEU A 1 344 ? 3.317 -16.774 5.477 1.00 97.50 344 LEU A CA 1
ATOM 2771 C C . LEU A 1 344 ? 3.060 -17.230 6.911 1.00 97.50 344 LEU A C 1
ATOM 2773 O O . LEU A 1 344 ? 1.979 -17.692 7.271 1.00 97.50 344 LEU A O 1
ATOM 2777 N N . GLN A 1 345 ? 4.055 -17.042 7.774 1.00 96.94 345 GLN A N 1
ATOM 2778 C CA . GLN A 1 345 ? 3.927 -17.293 9.209 1.00 96.94 345 GLN A CA 1
ATOM 2779 C C . GLN A 1 345 ? 3.390 -16.086 9.990 1.00 96.94 345 GLN A C 1
ATOM 2781 O O . GLN A 1 345 ? 3.441 -16.080 11.216 1.00 96.94 345 GLN A O 1
ATOM 2786 N N . TYR A 1 346 ? 2.890 -15.078 9.281 1.00 98.00 346 TYR A N 1
ATOM 2787 C CA . TYR A 1 346 ? 2.435 -13.799 9.805 1.00 98.00 346 TYR A CA 1
ATOM 2788 C C . TYR A 1 346 ? 1.240 -13.291 8.991 1.00 98.00 346 TYR A C 1
ATOM 2790 O O . TYR A 1 346 ? 0.921 -13.814 7.918 1.00 98.00 346 TYR A O 1
ATOM 2798 N N . ALA A 1 347 ? 0.597 -12.240 9.483 1.00 98.12 347 ALA A N 1
ATOM 2799 C CA . ALA A 1 347 ? -0.367 -11.464 8.718 1.00 98.12 347 ALA A CA 1
ATOM 2800 C C . ALA A 1 347 ? 0.028 -9.988 8.684 1.00 98.12 347 ALA A C 1
ATOM 2802 O O . ALA A 1 347 ? 0.724 -9.484 9.567 1.00 98.12 347 ALA A O 1
ATOM 2803 N N . LEU A 1 348 ? -0.421 -9.297 7.647 1.00 98.19 348 LEU A N 1
ATOM 2804 C CA . LEU A 1 348 ? -0.408 -7.849 7.572 1.00 98.19 348 LEU A CA 1
ATOM 2805 C C . LEU A 1 348 ? -1.777 -7.327 7.976 1.00 98.19 348 LEU A C 1
ATOM 2807 O O . LEU A 1 348 ? -2.800 -7.858 7.546 1.00 98.19 348 LEU A O 1
ATOM 2811 N N . PHE A 1 349 ? -1.780 -6.263 8.761 1.00 97.25 349 PHE A N 1
ATOM 2812 C CA . PHE A 1 349 ? -2.979 -5.536 9.132 1.00 97.25 349 PHE A CA 1
ATOM 2813 C C . PHE A 1 349 ? -2.746 -4.054 8.910 1.00 97.25 349 PHE A C 1
ATOM 2815 O O . PHE A 1 349 ? -1.661 -3.536 9.180 1.00 97.25 349 PHE A O 1
ATOM 2822 N N . THR A 1 350 ? -3.771 -3.348 8.462 1.00 95.19 350 THR A N 1
ATOM 2823 C CA . THR A 1 350 ? -3.774 -1.908 8.602 1.00 95.19 350 THR A CA 1
ATOM 2824 C C . THR A 1 350 ? -5.166 -1.357 8.801 1.00 95.19 350 THR A C 1
ATOM 2826 O O . THR A 1 350 ? -6.136 -1.795 8.181 1.00 95.19 350 THR A O 1
ATOM 2829 N N . ASN A 1 351 ? -5.244 -0.349 9.660 1.00 92.12 351 ASN A N 1
ATOM 2830 C CA . ASN A 1 351 ? -6.401 0.500 9.695 1.00 92.12 351 ASN A CA 1
ATOM 2831 C C . ASN A 1 351 ? -6.307 1.656 8.716 1.00 92.12 351 ASN A C 1
ATOM 2833 O O . ASN A 1 351 ? -7.362 2.190 8.481 1.00 92.12 351 ASN A O 1
ATOM 2837 N N . ASN A 1 352 ? -5.157 2.066 8.167 1.00 90.75 352 ASN A N 1
ATOM 2838 C CA . ASN A 1 352 ? -4.941 3.237 7.296 1.00 90.75 352 ASN A CA 1
ATOM 2839 C C . ASN A 1 352 ? -3.912 2.889 6.210 1.00 90.75 352 ASN A C 1
ATOM 2841 O O . ASN A 1 352 ? -2.851 2.379 6.535 1.00 90.75 352 ASN A O 1
ATOM 2845 N N . GLU A 1 353 ? -4.119 3.262 4.952 1.00 91.38 353 GLU A N 1
ATOM 2846 C CA . GLU A 1 353 ? -3.145 3.003 3.877 1.00 91.38 353 GLU A CA 1
ATOM 2847 C C . GLU A 1 353 ? -1.741 3.589 4.123 1.00 91.38 353 GLU A C 1
ATOM 2849 O O . GLU A 1 353 ? -0.789 3.177 3.473 1.00 91.38 353 GLU A O 1
ATOM 2854 N N . GLN A 1 354 ? -1.584 4.510 5.074 1.00 93.81 354 GLN A N 1
ATOM 2855 C CA . GLN A 1 354 ? -0.299 5.094 5.480 1.00 93.81 354 GLN A CA 1
ATOM 2856 C C . GLN A 1 354 ? 0.378 4.393 6.668 1.00 93.81 354 GLN A C 1
ATOM 2858 O O . GLN A 1 354 ? 1.504 4.735 7.017 1.00 93.81 354 GLN A O 1
ATOM 2863 N N . LYS A 1 355 ? -0.283 3.435 7.318 1.00 94.38 355 LYS A N 1
ATOM 2864 C CA . LYS A 1 355 ? 0.280 2.644 8.420 1.00 94.38 355 LYS A CA 1
ATOM 2865 C C . LYS A 1 355 ? 0.268 1.174 8.031 1.00 94.38 355 LYS A C 1
ATOM 2867 O O . LYS A 1 355 ? -0.603 0.733 7.292 1.00 94.38 355 LYS A O 1
ATOM 2872 N N . LEU A 1 356 ? 1.215 0.395 8.526 1.00 96.75 356 LEU A N 1
ATOM 2873 C CA . LEU A 1 356 ? 1.235 -1.046 8.318 1.00 96.75 356 LEU A CA 1
ATOM 2874 C C . LEU A 1 356 ? 1.676 -1.740 9.592 1.00 96.75 356 LEU A C 1
ATOM 2876 O O . LEU A 1 356 ? 2.720 -1.413 10.154 1.00 96.75 356 LEU A O 1
ATOM 2880 N N . TYR A 1 357 ? 0.898 -2.726 10.011 1.00 96.81 357 TYR A N 1
ATOM 2881 C CA . TYR A 1 357 ? 1.174 -3.566 11.161 1.00 96.81 357 TYR A CA 1
ATOM 2882 C C . TYR A 1 357 ? 1.472 -4.994 10.711 1.00 96.81 357 TYR A C 1
ATOM 2884 O O . TYR A 1 357 ? 0.930 -5.494 9.723 1.00 96.81 357 TYR A O 1
ATOM 2892 N N . LEU A 1 358 ? 2.328 -5.653 11.482 1.00 97.19 358 LEU A N 1
ATOM 2893 C CA . LEU A 1 358 ? 2.720 -7.043 11.324 1.00 97.19 358 LEU A CA 1
ATOM 2894 C C . LEU A 1 358 ? 2.172 -7.845 12.506 1.00 97.19 358 LEU A C 1
ATOM 2896 O O . LEU A 1 358 ? 2.455 -7.500 13.652 1.00 97.19 358 LEU A O 1
ATOM 2900 N N . ILE A 1 359 ? 1.412 -8.901 12.230 1.00 97.56 359 ILE A N 1
ATOM 2901 C CA . ILE A 1 359 ? 0.844 -9.815 13.228 1.00 97.56 359 ILE A CA 1
ATOM 2902 C C . ILE A 1 359 ? 1.619 -11.133 13.193 1.00 97.56 359 ILE A C 1
ATOM 2904 O O . ILE A 1 359 ? 1.751 -11.722 12.120 1.00 97.56 359 ILE A O 1
ATOM 2908 N N . LYS A 1 360 ? 2.118 -11.595 14.343 1.00 94.81 360 LYS A N 1
ATOM 2909 C CA . LYS A 1 360 ? 2.928 -12.815 14.493 1.00 94.81 360 LYS A CA 1
ATOM 2910 C C . LYS A 1 360 ? 2.533 -13.634 15.701 1.00 94.81 360 LYS A C 1
ATOM 2912 O O . LYS A 1 360 ? 2.287 -12.998 16.750 1.00 94.81 360 LYS A O 1
#

Secondary structure (DSSP, 8-state):
-HHHHHHHHHHHHHHHHHHHHHHHHHHHS---GGGTTPEETTS-SEEEETTEEEEEEEE-SSPPEEEE-TTSPEEEEEEEETTEEEEEEE-TTS-EEEEEEEE--GGGEEEETTEEEETTTTEEE-HHHH---S-EE-EEESTT--S-HHHHHHHHHHHHHH-SEEEEEEE-S--S------SS---------EEEEEEEETTEEEEEEE-S-GGGT--HHHHHHHH---SSEEE-TTTSSEEE---TTEEEEEEEE-S-EEEEEPPSSTTPPPEEEEEEEEEEEEEEEETTEEEEEEEEEEEETT------EETTEE--EEES-SSSSP-EE---EEE--TT-SSEEEESSTTEEEEE-

Nearest PDB structures (foldseek):
  8civ-assembly1_W  TM=4.660E-01  e=3.639E+00  Saccharomyces cerevisiae
  2l6m-assembly1_A  TM=3.616E-01  e=3.450E+00  Schizosaccharomyces pombe
  1e4o-assembly1_A  TM=3.313E-01  e=2.376E+00  Escherichia coli
  1fa9-assembly1_A-2  TM=2.927E-01  e=1.726E+00  Homo sapiens

Mean predicted aligned error: 9.56 Å

Organism: NCBI:txid1737356

Radius of gyration: 28.27 Å; Cα contacts (8 Å, |Δi|>4): 685; chains: 1; bounding box: 81×52×97 Å